Protein AF-A0A436WSE7-F1 (afdb_monomer_lite)

Secondary structure (DSSP, 8-state):
-HHHHHHHHHHHHHHHHHHHHHHHHHHHHHHHHHTT----PPPPPPPP-PPPP---HHHHTSPPPPPP-SPTTSTT--SSHHHHHHHHHHHHHHHHHHHHHHHTT--TT----HHHHHHHHHHHHHHHHHHHHHHHHHHHHHHHHHHHHHHHHHH--EEEEE--TT--B-TTEEEEETTEEEEESS-B-TT--TTT-TTTEEEEE---TT--PPP-

Radius of gyration: 42.86 Å; chains: 1; bounding box: 75×39×122 Å

Structure (mmCIF, N/CA/C/O backbone):
data_AF-A0A436WSE7-F1
#
_entry.id   AF-A0A436WSE7-F1
#
loop_
_atom_site.group_PDB
_atom_site.id
_atom_site.type_symbol
_atom_site.label_atom_id
_atom_site.label_alt_id
_atom_site.label_comp_id
_atom_site.label_asym_id
_atom_site.label_entity_id
_atom_site.label_seq_id
_atom_site.pdbx_PDB_ins_code
_atom_site.Cartn_x
_atom_site.Cartn_y
_atom_site.Cartn_z
_atom_site.occupancy
_atom_site.B_iso_or_equiv
_atom_site.auth_seq_id
_atom_site.auth_comp_id
_atom_site.auth_asym_id
_atom_site.auth_atom_id
_atom_site.pdbx_PDB_model_num
ATOM 1 N N . MET A 1 1 ? 8.802 7.396 71.653 1.00 57.25 1 MET A N 1
ATOM 2 C CA . MET A 1 1 ? 8.239 6.027 71.621 1.00 57.25 1 MET A CA 1
ATOM 3 C C . MET A 1 1 ? 6.891 5.956 72.345 1.00 57.25 1 MET A C 1
ATOM 5 O O . MET A 1 1 ? 5.967 5.440 71.743 1.00 57.25 1 MET A O 1
ATOM 9 N N . LEU A 1 2 ? 6.723 6.542 73.546 1.00 60.00 2 LEU A N 1
ATOM 10 C CA . LEU A 1 2 ? 5.425 6.558 74.258 1.00 60.00 2 LEU A CA 1
ATOM 11 C C . LEU A 1 2 ? 4.294 7.364 73.571 1.00 60.00 2 LEU A C 1
ATOM 13 O O . LEU A 1 2 ? 3.165 6.889 73.536 1.00 60.00 2 LEU A O 1
ATOM 17 N N . ASP A 1 3 ? 4.570 8.531 72.972 1.00 63.91 3 ASP A N 1
ATOM 18 C CA . ASP A 1 3 ? 3.525 9.340 72.295 1.00 63.91 3 ASP A CA 1
ATOM 19 C C . ASP A 1 3 ? 2.909 8.647 71.067 1.00 63.91 3 ASP A C 1
ATOM 21 O O . ASP A 1 3 ? 1.739 8.844 70.725 1.00 63.91 3 ASP A O 1
ATOM 25 N N . GLN A 1 4 ? 3.697 7.801 70.401 1.00 68.69 4 GLN A N 1
ATOM 26 C CA . GLN A 1 4 ? 3.265 7.048 69.225 1.00 68.69 4 GLN A CA 1
ATOM 27 C C . GLN A 1 4 ? 2.325 5.892 69.608 1.00 68.69 4 GLN A C 1
ATOM 29 O O . GLN A 1 4 ? 1.412 5.557 68.859 1.00 68.69 4 GLN A O 1
ATOM 34 N N . ASP A 1 5 ? 2.505 5.326 70.803 1.00 77.00 5 ASP A N 1
ATOM 35 C CA . ASP A 1 5 ? 1.633 4.288 71.362 1.00 77.00 5 ASP A CA 1
ATOM 36 C C . ASP A 1 5 ? 0.294 4.894 71.825 1.00 77.00 5 ASP A C 1
ATOM 38 O O . ASP A 1 5 ? -0.782 4.396 71.497 1.00 77.00 5 ASP A O 1
ATOM 42 N N . TRP A 1 6 ? 0.332 6.064 72.474 1.00 83.19 6 TRP A N 1
ATOM 43 C CA . TRP A 1 6 ? -0.881 6.770 72.906 1.00 83.19 6 TRP A CA 1
ATOM 44 C C . TRP A 1 6 ? -1.788 7.181 71.735 1.00 83.19 6 TRP A C 1
ATOM 46 O O . TRP A 1 6 ? -3.002 6.973 71.779 1.00 83.19 6 TRP A O 1
ATOM 56 N N . THR A 1 7 ? -1.209 7.718 70.658 1.00 86.50 7 THR A N 1
ATOM 57 C CA . THR A 1 7 ? -1.961 8.099 69.448 1.00 86.50 7 THR A CA 1
ATOM 58 C C . THR A 1 7 ? -2.576 6.889 68.741 1.00 86.50 7 THR A C 1
ATOM 60 O O . THR A 1 7 ? -3.737 6.945 68.326 1.00 86.50 7 THR A O 1
ATOM 63 N N . MET A 1 8 ? -1.851 5.769 68.668 1.00 88.06 8 MET A N 1
ATOM 64 C CA . MET A 1 8 ? -2.374 4.510 68.133 1.00 88.06 8 MET A CA 1
ATOM 65 C C . MET A 1 8 ? -3.551 3.984 68.967 1.00 88.06 8 MET A C 1
ATOM 67 O O . MET A 1 8 ? -4.580 3.603 68.409 1.00 88.06 8 MET A O 1
ATOM 71 N N . GLN A 1 9 ? -3.448 4.024 70.299 1.00 89.81 9 GLN A N 1
ATOM 72 C CA . GLN A 1 9 ? -4.526 3.585 71.188 1.00 89.81 9 GLN A CA 1
ATOM 73 C C . GLN A 1 9 ? -5.801 4.428 71.052 1.00 89.81 9 GLN A C 1
ATOM 75 O O . GLN A 1 9 ? -6.900 3.876 71.110 1.00 89.81 9 GLN A O 1
ATOM 80 N N . GLN A 1 10 ? -5.690 5.747 70.856 1.00 91.62 10 GLN A N 1
ATOM 81 C CA . GLN A 1 10 ? -6.862 6.606 70.633 1.00 91.62 10 GLN A CA 1
ATOM 82 C C . GLN A 1 10 ? -7.562 6.286 69.311 1.00 91.62 10 GLN A C 1
ATOM 84 O O . GLN A 1 10 ? -8.787 6.185 69.268 1.00 91.62 10 GLN A O 1
ATOM 89 N N . ARG A 1 11 ? -6.788 6.056 68.245 1.00 92.50 11 ARG A N 1
ATOM 90 C CA . ARG A 1 11 ? -7.335 5.665 66.943 1.00 92.50 11 ARG A CA 1
ATOM 91 C C . ARG A 1 11 ? -8.072 4.329 67.014 1.00 92.50 11 ARG A C 1
ATOM 93 O O . ARG A 1 11 ? -9.200 4.241 66.543 1.00 92.50 11 ARG A O 1
ATOM 100 N N . LEU A 1 12 ? -7.471 3.322 67.648 1.00 92.25 12 LEU A N 1
ATOM 101 C CA . LEU A 1 12 ? -8.092 2.005 67.817 1.00 92.25 12 LEU A CA 1
ATOM 102 C C . LEU A 1 12 ? -9.405 2.086 68.605 1.00 92.25 12 LEU A C 1
ATOM 104 O O . LEU A 1 12 ? -10.366 1.404 68.268 1.00 92.25 12 LEU A O 1
ATOM 108 N N . LYS A 1 13 ? -9.480 2.945 69.629 1.00 93.75 13 LYS A N 1
ATOM 109 C CA . LYS A 1 13 ? -10.737 3.192 70.354 1.00 93.75 13 LYS A CA 1
ATOM 110 C C . LYS A 1 13 ? -11.815 3.801 69.457 1.00 93.75 13 LYS A C 1
ATOM 112 O O . LYS A 1 13 ? -12.967 3.389 69.564 1.00 93.75 13 LYS A O 1
ATOM 117 N N . GLY A 1 14 ? -11.443 4.735 68.580 1.00 94.31 14 GLY A N 1
ATOM 118 C CA . GLY A 1 14 ? -12.346 5.295 67.571 1.00 94.31 14 GLY A CA 1
ATOM 119 C C . GLY A 1 14 ? -12.868 4.221 66.617 1.00 94.31 14 GLY A C 1
ATOM 120 O O . GLY A 1 14 ? -14.073 4.030 66.512 1.00 94.31 14 GLY A O 1
ATOM 121 N N . GLU A 1 15 ? -11.968 3.433 66.025 1.00 92.38 15 GLU A N 1
ATOM 122 C CA . GLU A 1 15 ? -12.334 2.354 65.097 1.00 92.38 15 GLU A CA 1
ATOM 123 C C . GLU A 1 15 ? -13.234 1.290 65.761 1.00 92.38 15 GLU A C 1
ATOM 125 O O . GLU A 1 15 ? -14.194 0.817 65.155 1.00 92.38 15 GLU A O 1
ATOM 130 N N . ILE A 1 16 ? -12.984 0.940 67.030 1.00 93.56 16 ILE A N 1
ATOM 131 C CA . ILE A 1 16 ? -13.850 0.024 67.793 1.00 93.56 16 ILE A CA 1
ATOM 132 C C . ILE A 1 16 ? -15.243 0.627 68.005 1.00 93.56 16 ILE A C 1
ATOM 134 O O . ILE A 1 16 ? -16.235 -0.092 67.876 1.00 93.56 16 ILE A O 1
ATOM 138 N N . SER A 1 17 ? -15.328 1.922 68.320 1.00 94.56 17 SER A N 1
ATOM 139 C CA . SER A 1 17 ? -16.606 2.625 68.477 1.00 94.56 17 SER A CA 1
ATOM 140 C C . SER A 1 17 ? -17.414 2.598 67.178 1.00 94.56 17 SER A C 1
ATOM 142 O O . SER A 1 17 ? -18.595 2.253 67.192 1.00 94.56 17 SER A O 1
ATOM 144 N N . ASP A 1 18 ? -16.765 2.872 66.047 1.00 93.38 18 ASP A N 1
ATOM 145 C CA . ASP A 1 18 ? -17.403 2.860 64.729 1.00 93.38 18 ASP A CA 1
ATOM 146 C C . ASP A 1 18 ? -17.918 1.458 64.368 1.00 93.38 18 ASP A C 1
ATOM 148 O O . ASP A 1 18 ? -19.048 1.289 63.902 1.00 93.38 18 ASP A O 1
ATOM 152 N N . ILE A 1 19 ? -17.119 0.420 64.642 1.00 94.44 19 ILE A N 1
ATOM 153 C CA . ILE A 1 19 ? -17.522 -0.978 64.433 1.00 94.44 19 ILE A CA 1
ATOM 154 C C . ILE A 1 19 ? -18.723 -1.337 65.313 1.00 94.44 19 ILE A C 1
ATOM 156 O O . ILE A 1 19 ? -19.643 -2.009 64.844 1.00 94.44 19 ILE A O 1
ATOM 160 N N . GLN A 1 20 ? -18.745 -0.902 66.575 1.00 95.06 20 GLN A N 1
ATOM 161 C CA . GLN A 1 20 ? -19.870 -1.148 67.479 1.00 95.06 20 GLN A CA 1
ATOM 162 C C . GLN A 1 20 ? -21.153 -0.476 66.984 1.00 95.06 20 GLN A C 1
ATOM 164 O O . GLN A 1 20 ? -22.217 -1.100 67.011 1.00 95.06 20 GLN A O 1
ATOM 169 N N . GLU A 1 21 ? -21.056 0.753 66.477 1.00 95.00 21 GLU A N 1
ATOM 170 C CA . GLU A 1 21 ? -22.189 1.468 65.891 1.00 95.00 21 GLU A CA 1
ATOM 171 C C . GLU A 1 21 ? -22.727 0.745 64.645 1.00 95.00 21 GLU A C 1
ATOM 173 O O . GLU A 1 21 ? -23.934 0.514 64.519 1.00 95.00 21 GLU A O 1
ATOM 178 N N . LEU A 1 22 ? -21.837 0.326 63.741 1.00 92.88 22 LEU A N 1
ATOM 179 C CA . LEU A 1 22 ? -22.206 -0.433 62.543 1.00 92.88 22 LEU A CA 1
ATOM 180 C C . LEU A 1 22 ? -22.837 -1.785 62.890 1.00 92.88 22 LEU A C 1
ATOM 182 O O . LEU A 1 22 ? -23.829 -2.181 62.274 1.00 92.88 22 LEU A O 1
ATOM 186 N N . LEU A 1 23 ? -22.303 -2.478 63.897 1.00 93.56 23 LEU A N 1
ATOM 187 C CA . LEU A 1 23 ? -22.850 -3.744 64.375 1.00 93.56 23 LEU A CA 1
ATOM 188 C C . LEU A 1 23 ? -24.248 -3.556 64.979 1.00 93.56 23 LEU A C 1
ATOM 190 O O . LEU A 1 23 ? -25.123 -4.390 64.749 1.00 93.56 23 LEU A O 1
ATOM 194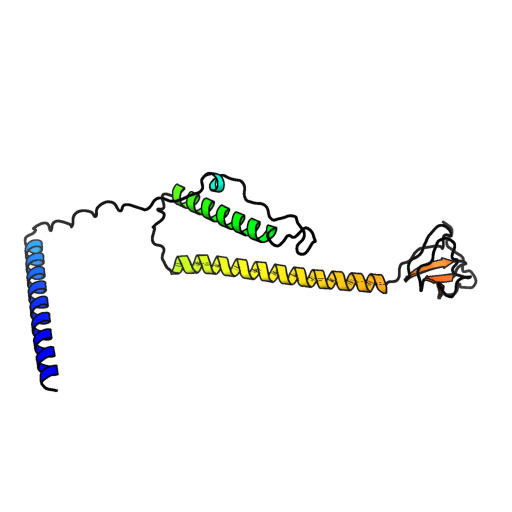 N N . GLY A 1 24 ? -24.475 -2.459 65.708 1.00 94.06 24 GLY A N 1
ATOM 195 C CA . GLY A 1 24 ? -25.795 -2.074 66.211 1.00 94.06 24 GLY A CA 1
ATOM 196 C C . GLY A 1 24 ? -26.798 -1.876 65.075 1.00 94.06 24 GLY A C 1
ATOM 197 O O . GLY A 1 24 ? -27.841 -2.526 65.052 1.00 94.06 24 GLY A O 1
ATOM 198 N N . LYS A 1 25 ? -26.432 -1.083 64.061 1.00 91.06 25 LYS A N 1
ATOM 199 C CA . LYS A 1 25 ? -27.263 -0.863 62.864 1.00 91.06 25 LYS A CA 1
ATOM 200 C C . LYS A 1 25 ? -27.588 -2.168 62.129 1.00 91.06 25 LYS A C 1
ATOM 202 O O . LYS A 1 25 ? -28.722 -2.365 61.703 1.00 91.06 25 LYS A O 1
ATOM 207 N N . GLN A 1 26 ? -26.615 -3.070 61.993 1.00 88.50 26 GLN A N 1
ATOM 208 C CA . GLN A 1 26 ? -26.813 -4.380 61.362 1.00 88.50 26 GLN A CA 1
ATOM 209 C C . GLN A 1 26 ? -27.745 -5.291 62.168 1.00 88.50 26 GLN A C 1
ATOM 211 O O . GLN A 1 26 ? -28.588 -5.972 61.586 1.00 88.50 26 GLN A O 1
ATOM 216 N N . ARG A 1 27 ? -27.629 -5.293 63.501 1.00 89.19 27 ARG A N 1
ATOM 217 C CA . ARG A 1 27 ? -28.537 -6.047 64.378 1.00 89.19 27 ARG A CA 1
ATOM 218 C C . ARG A 1 27 ? -29.970 -5.546 64.262 1.00 89.19 27 ARG A C 1
ATOM 220 O O . ARG A 1 27 ? -30.864 -6.368 64.097 1.00 89.19 27 ARG A O 1
ATOM 227 N N . ASP A 1 28 ? -30.171 -4.233 64.264 1.00 87.56 28 ASP A N 1
ATOM 228 C CA . ASP A 1 28 ? -31.497 -3.633 64.101 1.00 87.56 28 ASP A CA 1
ATOM 229 C C . ASP A 1 28 ? -32.102 -3.949 62.730 1.00 87.56 28 ASP A C 1
ATOM 231 O O . ASP A 1 28 ? -33.275 -4.304 62.637 1.00 87.56 28 ASP A O 1
ATOM 235 N N . LEU A 1 29 ? -31.307 -3.860 61.657 1.00 84.38 29 LEU A N 1
ATOM 236 C CA . LEU A 1 29 ? -31.744 -4.238 60.310 1.00 84.38 29 LEU A CA 1
ATOM 237 C C . LEU A 1 29 ? -32.175 -5.704 60.254 1.00 84.38 29 LEU A C 1
ATOM 239 O O . LEU A 1 29 ? -33.247 -6.013 59.739 1.00 84.38 29 LEU A O 1
ATOM 243 N N . ARG A 1 30 ? -31.362 -6.602 60.815 1.00 83.69 30 ARG A N 1
ATOM 244 C CA . ARG A 1 30 ? -31.669 -8.031 60.863 1.00 83.69 30 ARG A CA 1
ATOM 245 C C . ARG A 1 30 ? -32.924 -8.315 61.688 1.00 83.69 30 ARG A C 1
ATOM 247 O O . ARG A 1 30 ? -33.753 -9.108 61.261 1.00 83.69 30 ARG A O 1
ATOM 254 N N . PHE A 1 31 ? -33.081 -7.648 62.828 1.00 85.44 31 PHE A N 1
ATOM 255 C CA . PHE A 1 31 ? -34.249 -7.798 63.693 1.00 85.44 31 PHE A CA 1
ATOM 256 C C . PHE A 1 31 ? -35.545 -7.385 62.981 1.00 85.44 31 PHE A C 1
ATOM 258 O O . PHE A 1 31 ? -36.541 -8.099 63.046 1.00 85.44 31 PHE A O 1
ATOM 265 N N . LYS A 1 32 ? -35.516 -6.281 62.227 1.00 84.44 32 LYS A N 1
ATOM 266 C CA . LYS A 1 32 ? -36.653 -5.833 61.405 1.00 84.44 32 LYS A CA 1
ATOM 267 C C . LYS A 1 32 ? -37.016 -6.840 60.314 1.00 84.44 32 LYS A C 1
ATOM 269 O O . LYS A 1 32 ? -38.189 -7.144 60.131 1.00 84.44 32 LYS A O 1
ATOM 274 N N . VAL A 1 33 ? -36.011 -7.414 59.650 1.00 80.12 33 VAL A N 1
ATOM 275 C CA . VAL A 1 33 ? -36.216 -8.483 58.657 1.00 80.12 33 VAL A CA 1
ATOM 276 C C . VAL A 1 33 ? -36.837 -9.731 59.294 1.00 80.12 33 VAL A C 1
ATOM 278 O O . VAL A 1 33 ? -37.766 -10.299 58.729 1.00 80.12 33 VAL A O 1
ATOM 281 N N . GLU A 1 34 ? -36.363 -10.154 60.471 1.00 83.38 34 GLU A N 1
ATOM 282 C CA . GLU A 1 34 ? -36.899 -11.319 61.198 1.00 83.38 34 GLU A CA 1
ATOM 283 C C . GLU A 1 34 ? -38.346 -11.101 61.682 1.00 83.38 34 GLU A C 1
ATOM 285 O O . GLU A 1 34 ? -39.122 -12.054 61.741 1.00 83.38 34 GLU A O 1
ATOM 290 N N . LEU A 1 35 ? -38.737 -9.851 61.953 1.00 84.62 35 LEU A N 1
ATOM 291 C CA . LEU A 1 35 ? -40.120 -9.449 62.245 1.00 84.62 35 LEU A CA 1
ATOM 292 C C . LEU A 1 35 ? -41.016 -9.338 60.999 1.00 84.62 35 LEU A C 1
ATOM 294 O O . LEU A 1 35 ? -42.206 -9.049 61.128 1.00 84.62 35 LEU A O 1
ATOM 298 N N . GLY A 1 36 ? -40.472 -9.568 59.802 1.00 73.69 36 GLY A N 1
ATOM 299 C CA . GLY A 1 36 ? -41.207 -9.451 58.544 1.00 73.69 36 GLY A CA 1
ATOM 300 C C . GLY A 1 36 ? -41.481 -8.007 58.117 1.00 73.69 36 GLY A C 1
ATOM 301 O O . GLY A 1 36 ? -42.323 -7.790 57.246 1.00 73.69 36 GLY A O 1
ATOM 302 N N . GLU A 1 37 ? -40.793 -7.017 58.699 1.00 80.56 37 GLU A N 1
ATOM 303 C CA . GLU A 1 37 ? -40.839 -5.647 58.192 1.00 80.56 37 GLU A CA 1
ATOM 304 C C . GLU A 1 37 ? -40.110 -5.582 56.847 1.00 80.56 37 GLU A C 1
ATOM 306 O O . GLU A 1 37 ? -38.929 -5.922 56.727 1.00 80.56 37 GLU A O 1
ATOM 311 N N . GLU A 1 38 ? -40.815 -5.126 55.815 1.00 67.44 38 GLU A N 1
ATOM 312 C CA . GLU A 1 38 ? -40.241 -4.955 54.489 1.00 67.44 38 GLU A CA 1
ATOM 313 C C . GLU A 1 38 ? -39.213 -3.814 54.531 1.00 67.44 38 GLU A C 1
ATOM 315 O O . GLU A 1 38 ? -39.548 -2.639 54.723 1.00 67.44 38 GLU A O 1
ATOM 320 N N . LEU A 1 39 ? -37.928 -4.152 54.381 1.00 66.81 39 LEU A N 1
ATOM 321 C CA . LEU A 1 39 ? -36.887 -3.145 54.210 1.00 66.81 39 LEU A CA 1
ATOM 322 C C . LEU A 1 39 ? -37.232 -2.338 52.958 1.00 66.81 39 LEU A C 1
ATOM 324 O O . LEU A 1 39 ? -37.270 -2.894 51.860 1.00 66.81 39 LEU A O 1
ATOM 328 N N . LYS A 1 40 ? -37.459 -1.026 53.111 1.00 68.12 40 LYS A N 1
ATOM 329 C CA . LYS A 1 40 ? -37.574 -0.115 51.968 1.00 68.12 40 LYS A CA 1
ATOM 330 C C . LYS A 1 40 ? -36.363 -0.340 51.071 1.00 68.12 40 LYS A C 1
ATOM 332 O O . LYS A 1 40 ? -35.245 0.017 51.448 1.00 68.12 40 LYS A O 1
ATOM 337 N N . GLN A 1 41 ? -36.593 -0.930 49.900 1.00 62.75 41 GLN A N 1
ATOM 338 C CA . GLN A 1 41 ? -35.576 -0.974 48.863 1.00 62.75 41 GLN A CA 1
ATOM 339 C C . GLN A 1 41 ? -35.118 0.469 48.622 1.00 62.75 41 GLN A C 1
ATOM 341 O O . GLN A 1 41 ? -35.967 1.372 48.597 1.00 62.75 41 GLN A O 1
ATOM 346 N N . PRO A 1 42 ? -33.801 0.721 48.509 1.00 62.88 42 PRO A N 1
ATOM 347 C CA . PRO A 1 42 ? -33.332 2.038 48.118 1.00 62.88 42 PRO A CA 1
ATOM 348 C C . PRO A 1 42 ? -34.079 2.424 46.843 1.00 62.88 42 PRO A C 1
ATOM 350 O O . PRO A 1 42 ? -34.220 1.602 45.935 1.00 62.88 42 PRO A O 1
ATOM 353 N N . ALA A 1 43 ? -34.634 3.639 46.831 1.00 68.38 43 ALA A N 1
ATOM 354 C CA . ALA A 1 43 ? -35.394 4.127 45.691 1.00 68.38 43 ALA A CA 1
ATOM 355 C C . ALA A 1 43 ? -34.582 3.881 44.407 1.00 68.38 43 ALA A C 1
ATOM 357 O O . ALA A 1 43 ? -33.358 4.063 44.445 1.00 68.38 43 ALA A O 1
ATOM 358 N N . PRO A 1 44 ? -35.222 3.448 43.303 1.00 61.41 44 PRO A N 1
ATOM 359 C CA . PRO A 1 44 ? -34.515 3.233 42.050 1.00 61.41 44 PRO A CA 1
ATOM 360 C C . PRO A 1 44 ? -33.681 4.474 41.739 1.00 61.41 44 PRO A C 1
ATOM 362 O O . PRO A 1 44 ? -34.173 5.601 41.860 1.00 61.41 44 PRO A O 1
ATOM 365 N N . ALA A 1 45 ? -32.402 4.257 41.422 1.00 67.62 45 ALA A N 1
ATOM 366 C CA . ALA A 1 45 ? -31.494 5.342 41.089 1.00 67.62 45 ALA A CA 1
ATOM 367 C C . ALA A 1 45 ? -32.141 6.211 40.003 1.00 67.62 45 ALA A C 1
ATOM 369 O O . ALA A 1 45 ? -32.765 5.692 39.073 1.00 67.62 45 ALA A O 1
ATOM 370 N N . ALA A 1 46 ? -32.038 7.534 40.156 1.00 70.69 46 ALA A N 1
ATOM 371 C CA . ALA A 1 46 ? -32.545 8.458 39.153 1.00 70.69 46 ALA A CA 1
ATOM 372 C C . ALA A 1 46 ? -31.959 8.084 37.778 1.00 70.69 46 ALA A C 1
ATOM 374 O O . ALA A 1 46 ? -30.782 7.717 37.723 1.00 70.69 46 ALA A O 1
ATOM 375 N N . PRO A 1 47 ? -32.747 8.157 36.689 1.00 69.38 47 PRO A N 1
ATOM 376 C CA . PRO A 1 47 ? -32.256 7.817 35.361 1.00 69.38 47 PRO A CA 1
ATOM 377 C C . PRO A 1 47 ? -30.976 8.602 35.065 1.00 69.38 47 PRO A C 1
ATOM 379 O O . PRO A 1 47 ? -30.952 9.829 35.200 1.00 69.38 47 PRO A O 1
ATOM 382 N N . GLU A 1 48 ? -29.909 7.884 34.713 1.00 71.44 48 GLU A N 1
ATOM 383 C CA . GLU A 1 48 ? -28.614 8.490 34.416 1.00 71.44 48 GLU A CA 1
ATOM 384 C C . GLU A 1 48 ? -28.764 9.456 33.230 1.00 71.44 48 GLU A C 1
ATOM 386 O O . GLU A 1 48 ? -29.267 9.103 32.161 1.00 71.44 48 GLU A O 1
ATOM 391 N N . GLN A 1 49 ? -28.361 10.715 33.422 1.00 81.81 49 GLN A N 1
ATOM 392 C CA . GLN A 1 49 ? -28.313 11.691 32.336 1.00 81.81 49 GLN A CA 1
ATOM 393 C C . GLN A 1 49 ? -27.054 11.444 31.507 1.00 81.81 49 GLN A C 1
ATOM 395 O O . GLN A 1 49 ? -25.955 11.815 31.913 1.00 81.81 49 GLN A O 1
ATOM 400 N N . HIS A 1 50 ? -27.226 10.831 30.340 1.00 87.06 50 HIS A N 1
ATOM 401 C CA . HIS A 1 50 ? -26.127 10.543 29.426 1.00 87.06 50 HIS A CA 1
ATOM 402 C C . HIS A 1 50 ? -25.731 11.748 28.572 1.00 87.06 50 HIS A C 1
ATOM 404 O O . HIS A 1 50 ? -26.575 12.486 28.050 1.00 87.06 50 HIS A O 1
ATOM 410 N N . ARG A 1 51 ? -24.425 11.911 28.351 1.00 90.19 51 ARG A N 1
ATOM 411 C CA . ARG A 1 51 ? -23.886 12.913 27.427 1.00 90.19 51 ARG A CA 1
ATOM 412 C C . ARG A 1 51 ? -24.281 12.586 25.976 1.00 90.19 51 ARG A C 1
ATOM 414 O O . ARG A 1 51 ? -24.001 11.480 25.502 1.00 90.19 51 ARG A O 1
ATOM 421 N N . PRO A 1 52 ? -24.828 13.552 25.212 1.00 87.88 52 PRO A N 1
ATOM 422 C CA . PRO A 1 52 ? -25.130 13.341 23.802 1.00 87.88 52 PRO A CA 1
ATOM 423 C C . PRO A 1 52 ? -23.855 13.276 22.951 1.00 87.88 52 PRO A C 1
ATOM 425 O O . PRO A 1 52 ? -22.832 13.894 23.265 1.00 87.88 52 PRO A O 1
ATOM 428 N N . TRP A 1 53 ? -23.932 12.566 21.825 1.00 93.25 53 TRP A N 1
ATOM 429 C CA . TRP A 1 53 ? -22.875 12.567 20.816 1.00 93.25 53 TRP A CA 1
ATOM 430 C C . TRP A 1 53 ? -22.726 13.947 20.161 1.00 93.25 53 TRP A C 1
ATOM 432 O O . TRP A 1 53 ? -23.714 14.605 19.839 1.00 93.25 53 TRP A O 1
ATOM 442 N N . LYS A 1 54 ? -21.482 14.365 19.908 1.00 93.12 54 LYS A N 1
ATOM 443 C CA . LYS A 1 54 ? -21.158 15.531 19.072 1.00 93.12 54 LYS A CA 1
ATOM 444 C C . LYS A 1 54 ? -20.652 15.021 17.725 1.00 93.12 54 LYS A C 1
ATOM 446 O O . LYS A 1 54 ? -19.501 14.607 17.630 1.00 93.12 54 LYS A O 1
ATOM 451 N N . ILE A 1 55 ? -21.524 15.002 16.721 1.00 93.62 55 ILE A N 1
ATOM 452 C CA . ILE A 1 55 ? -21.250 14.416 15.402 1.00 93.62 55 ILE A CA 1
ATOM 453 C C . ILE A 1 55 ? -21.361 15.510 14.346 1.00 93.62 55 ILE A C 1
ATOM 455 O O . ILE A 1 55 ? -22.324 16.275 14.350 1.00 93.62 55 ILE A O 1
ATOM 459 N N . ASP A 1 56 ? -20.401 15.561 13.426 1.00 93.69 56 ASP A N 1
ATOM 460 C CA . ASP A 1 56 ? -20.589 16.284 12.171 1.00 93.69 56 ASP A CA 1
ATOM 461 C C . ASP A 1 56 ? -21.500 15.450 11.255 1.00 93.69 56 ASP A C 1
ATOM 463 O O . ASP A 1 56 ? -21.063 14.482 10.632 1.00 93.69 56 ASP A O 1
ATOM 467 N N . GLU A 1 57 ? -22.786 15.806 11.216 1.00 92.88 57 GLU A N 1
ATOM 468 C CA . GLU A 1 57 ? -23.810 15.093 10.440 1.00 92.88 57 GLU A CA 1
ATOM 469 C C . GLU A 1 57 ? -23.555 15.144 8.928 1.00 92.88 57 GLU A C 1
ATOM 471 O O . GLU A 1 57 ? -23.910 14.211 8.211 1.00 92.88 57 GLU A O 1
ATOM 476 N N . LYS A 1 58 ? -22.912 16.204 8.418 1.00 93.69 58 LYS A N 1
ATOM 477 C CA . LYS A 1 58 ? -22.570 16.262 6.989 1.00 93.69 58 LYS A CA 1
ATOM 478 C C . LYS A 1 58 ? -21.518 15.214 6.660 1.00 93.69 58 LYS A C 1
ATOM 480 O O . LYS A 1 58 ? -21.594 14.578 5.614 1.00 93.69 58 LYS A O 1
ATOM 485 N N . LEU A 1 59 ? -20.555 15.038 7.560 1.00 92.25 59 LEU A N 1
ATOM 486 C CA . LEU A 1 59 ? -19.454 14.104 7.386 1.00 92.25 59 LEU A CA 1
ATOM 487 C C . LEU A 1 59 ? -19.870 12.647 7.639 1.00 92.25 59 LEU A C 1
ATOM 489 O O . LEU A 1 59 ? -19.435 11.757 6.915 1.00 92.25 59 LEU A O 1
ATOM 493 N N . SER A 1 60 ? -20.743 12.382 8.618 1.00 92.56 60 SER A N 1
ATOM 494 C CA . SER A 1 60 ? -21.256 11.023 8.871 1.00 92.56 60 SER A CA 1
ATOM 495 C C . SER A 1 60 ? -22.104 10.487 7.707 1.00 92.56 60 SER A C 1
ATOM 497 O O . SER A 1 60 ? -22.146 9.276 7.480 1.00 92.56 60 SER A O 1
ATOM 499 N N . GLN A 1 61 ? -22.750 11.385 6.955 1.00 92.44 61 GLN A N 1
ATOM 500 C CA . GLN A 1 61 ? -23.624 11.071 5.822 1.00 92.44 61 GLN A CA 1
ATOM 501 C C . GLN A 1 61 ? -22.922 11.197 4.457 1.00 92.44 61 GLN A C 1
ATOM 503 O O . GLN A 1 61 ? -23.528 10.888 3.430 1.00 92.44 61 GLN A O 1
ATOM 508 N N . SER A 1 62 ? -21.659 11.637 4.415 1.00 93.31 62 SER A N 1
ATOM 509 C CA . SER A 1 62 ? -20.921 11.801 3.162 1.00 93.31 62 SER A CA 1
ATOM 510 C C . SER A 1 62 ? -20.394 10.474 2.604 1.00 93.31 62 SER A C 1
ATOM 512 O O . SER A 1 62 ? -20.304 9.446 3.285 1.00 93.31 62 SER A O 1
ATOM 514 N N . ALA A 1 63 ? -19.960 10.513 1.342 1.00 93.62 63 ALA A N 1
ATOM 515 C CA . ALA A 1 63 ? -19.094 9.474 0.797 1.00 93.62 63 ALA A CA 1
ATOM 516 C C . ALA A 1 63 ? -17.745 9.449 1.540 1.00 93.62 63 ALA A C 1
ATOM 518 O O . ALA A 1 63 ? -17.314 10.463 2.099 1.00 93.62 63 ALA A O 1
ATOM 519 N N . ALA A 1 64 ? -17.086 8.288 1.537 1.00 91.44 64 ALA A N 1
ATOM 520 C CA . ALA A 1 64 ? -15.749 8.157 2.100 1.00 91.44 64 ALA A CA 1
ATOM 521 C C . ALA A 1 64 ? -14.744 9.007 1.300 1.00 91.44 64 ALA A C 1
ATOM 523 O O . ALA A 1 64 ? -14.840 9.055 0.070 1.00 91.44 64 ALA A O 1
ATOM 524 N N . PRO A 1 65 ? -13.782 9.669 1.966 1.00 93.19 65 PRO A N 1
ATOM 525 C CA . PRO A 1 65 ? -12.749 10.426 1.276 1.00 93.19 65 PRO A CA 1
ATOM 526 C C . PRO A 1 65 ? -11.851 9.497 0.452 1.00 93.19 65 PRO A C 1
ATOM 528 O O . PRO A 1 65 ? -11.533 8.380 0.868 1.00 93.19 65 PRO A O 1
ATOM 531 N N . ASN A 1 66 ? -11.435 9.977 -0.719 1.00 90.69 66 ASN A N 1
ATOM 532 C CA . ASN A 1 66 ? -10.538 9.246 -1.607 1.00 90.69 66 ASN A CA 1
ATOM 533 C C . ASN A 1 66 ? -9.084 9.383 -1.155 1.00 90.69 66 ASN A C 1
ATOM 535 O O . ASN A 1 66 ? -8.673 10.420 -0.631 1.00 90.69 66 ASN A O 1
ATOM 539 N N . TYR A 1 67 ? -8.291 8.349 -1.426 1.00 89.19 67 TYR A N 1
ATOM 540 C CA . TYR A 1 67 ? -6.841 8.453 -1.329 1.00 89.19 67 TYR A CA 1
ATOM 541 C C . TYR A 1 67 ? -6.310 9.396 -2.430 1.00 89.19 67 TYR A C 1
ATOM 543 O O . TYR A 1 67 ? -6.802 9.313 -3.561 1.00 89.19 67 TYR A O 1
ATOM 551 N N . PRO A 1 68 ? -5.338 10.285 -2.142 1.00 90.88 68 PRO A N 1
ATOM 552 C CA . PRO A 1 68 ? -4.780 11.189 -3.146 1.00 90.88 68 PRO A CA 1
ATOM 553 C C . PRO A 1 68 ? -4.207 10.449 -4.359 1.00 90.88 68 PRO A C 1
ATOM 555 O O . PRO A 1 68 ? -3.534 9.433 -4.217 1.00 90.88 68 PRO A O 1
ATOM 558 N N . THR A 1 69 ? -4.438 10.982 -5.559 1.00 89.25 69 THR A N 1
ATOM 559 C CA . THR A 1 69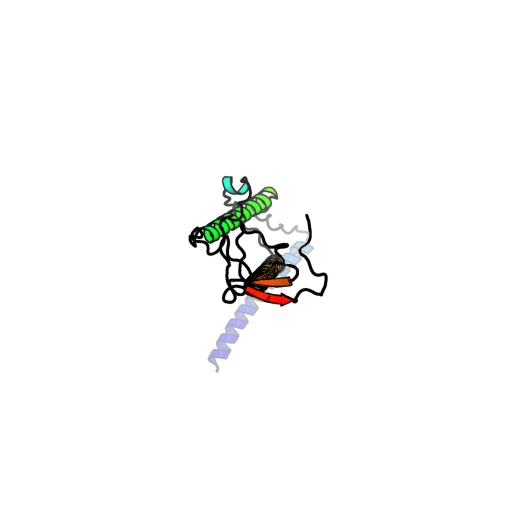 ? -3.893 10.434 -6.817 1.00 89.25 69 THR A CA 1
ATOM 560 C C . THR A 1 69 ? -2.540 11.034 -7.202 1.00 89.25 69 THR A C 1
ATOM 562 O O . THR A 1 69 ? -1.929 10.599 -8.174 1.00 89.25 69 THR A O 1
ATOM 565 N N . VAL A 1 70 ? -2.084 12.062 -6.481 1.00 87.25 70 VAL A N 1
ATOM 566 C CA . VAL A 1 70 ? -0.783 12.712 -6.691 1.00 87.25 70 VAL A CA 1
ATOM 567 C C . VAL A 1 70 ? 0.325 11.715 -6.378 1.00 87.25 70 VAL A C 1
ATOM 569 O O . VAL A 1 70 ? 0.266 11.064 -5.347 1.00 87.25 70 VAL A O 1
ATOM 572 N N . SER A 1 71 ? 1.357 11.590 -7.212 1.00 82.00 71 SER A N 1
ATOM 573 C CA . SER A 1 71 ? 2.489 10.715 -6.878 1.00 82.00 71 SER A CA 1
ATOM 574 C C . SER A 1 71 ? 3.280 11.281 -5.697 1.00 82.00 71 SER A C 1
ATOM 576 O O . SER A 1 71 ? 3.642 12.460 -5.711 1.00 82.00 71 SER A O 1
ATOM 578 N N . ARG A 1 72 ? 3.596 10.441 -4.703 1.00 76.94 72 ARG A N 1
ATOM 579 C CA . ARG A 1 72 ? 4.460 10.829 -3.576 1.00 76.94 72 ARG A CA 1
ATOM 580 C C . ARG A 1 72 ? 5.815 11.326 -4.074 1.00 76.94 72 ARG A C 1
ATOM 582 O O . ARG A 1 72 ? 6.360 10.754 -5.018 1.00 76.94 72 ARG A O 1
ATOM 589 N N . LYS A 1 73 ? 6.359 12.355 -3.420 1.00 74.62 73 LYS A N 1
ATOM 590 C CA . LYS A 1 73 ? 7.645 13.007 -3.732 1.00 74.62 73 LYS A CA 1
ATOM 591 C C . LYS A 1 73 ? 7.731 13.622 -5.138 1.00 74.62 73 LYS A C 1
ATOM 593 O O . LYS A 1 73 ? 8.824 13.945 -5.600 1.00 74.62 73 LYS A O 1
ATOM 598 N N . SER A 1 74 ? 6.610 13.759 -5.845 1.00 78.88 74 SER A N 1
ATOM 599 C CA . SER A 1 74 ? 6.575 14.482 -7.120 1.00 78.88 74 SER A CA 1
ATOM 600 C C . SER A 1 74 ? 6.583 15.995 -6.888 1.00 78.88 74 SER A C 1
ATOM 602 O O . SER A 1 74 ? 6.289 16.452 -5.792 1.00 78.88 74 SER A O 1
ATOM 604 N N . LEU A 1 75 ? 6.841 16.798 -7.928 1.00 76.25 75 LEU A N 1
ATOM 605 C CA . LEU A 1 75 ? 6.698 18.263 -7.832 1.00 76.25 75 LEU A CA 1
ATOM 606 C C . LEU A 1 75 ? 5.277 18.720 -7.457 1.00 76.25 75 LEU A C 1
ATOM 608 O O . LEU A 1 75 ? 5.102 19.854 -7.024 1.00 76.25 75 LEU A O 1
ATOM 612 N N . ALA A 1 76 ? 4.273 17.867 -7.668 1.00 77.81 76 ALA A N 1
ATOM 613 C CA . ALA A 1 76 ? 2.890 18.134 -7.291 1.00 77.81 76 ALA A CA 1
ATOM 614 C C . ALA A 1 76 ? 2.576 17.714 -5.841 1.00 77.81 76 ALA A C 1
ATOM 616 O O . ALA A 1 76 ? 1.466 17.965 -5.378 1.00 77.81 76 ALA A O 1
ATOM 617 N N . ASP A 1 77 ? 3.513 17.059 -5.145 1.00 81.56 77 ASP A N 1
ATOM 618 C CA . ASP A 1 77 ? 3.393 16.689 -3.734 1.00 81.56 77 ASP A CA 1
ATOM 619 C C . ASP A 1 77 ? 3.833 17.874 -2.865 1.00 81.56 77 ASP A C 1
ATOM 621 O O . ASP A 1 77 ? 5.021 18.126 -2.685 1.00 81.56 77 ASP A O 1
ATOM 625 N N . ASP A 1 78 ? 2.865 18.645 -2.376 1.00 80.56 78 ASP A N 1
ATOM 626 C CA . ASP A 1 78 ? 3.086 19.886 -1.623 1.00 80.56 78 ASP A CA 1
ATOM 627 C C . ASP A 1 78 ? 3.251 19.676 -0.104 1.00 80.56 78 ASP A C 1
ATOM 629 O O . ASP A 1 78 ? 2.948 20.574 0.683 1.00 80.56 78 ASP A O 1
ATOM 633 N N . ASP A 1 79 ? 3.682 18.477 0.312 1.00 75.75 79 ASP A N 1
ATOM 634 C CA . ASP A 1 79 ? 3.806 17.966 1.694 1.00 75.75 79 ASP A CA 1
ATOM 635 C C . ASP A 1 79 ? 2.507 17.982 2.536 1.00 75.75 79 ASP A C 1
ATOM 637 O O . ASP A 1 79 ? 2.404 17.295 3.560 1.00 75.75 79 ASP A O 1
ATOM 641 N N . SER A 1 80 ? 1.481 18.724 2.115 1.00 86.31 80 SER A N 1
ATOM 642 C CA . SER A 1 80 ? 0.225 18.926 2.839 1.00 86.31 80 SER A CA 1
ATOM 643 C C . SER A 1 80 ? -0.886 17.994 2.361 1.00 86.31 80 SER A C 1
ATOM 645 O O . SER A 1 80 ? -1.659 17.489 3.179 1.00 86.31 80 SER A O 1
ATOM 647 N N . THR A 1 81 ? -0.911 17.675 1.063 1.00 88.50 81 THR A N 1
ATOM 648 C CA . THR A 1 81 ? -1.951 16.871 0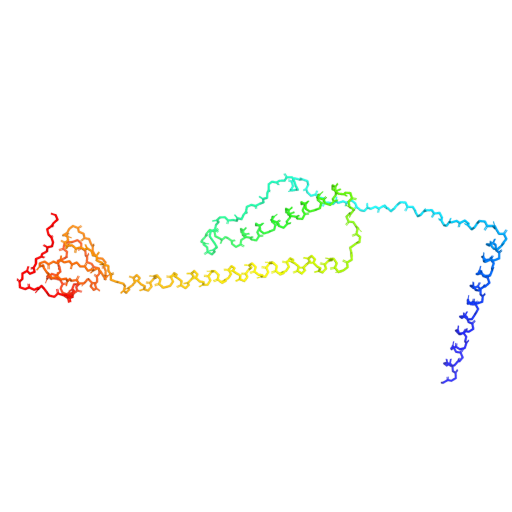.403 1.00 88.50 81 THR A CA 1
ATOM 649 C C . THR A 1 81 ? -2.246 15.565 1.148 1.00 88.50 81 THR A C 1
ATOM 651 O O . THR A 1 81 ? -3.398 15.240 1.451 1.00 88.50 81 THR A O 1
ATOM 654 N N . TYR A 1 82 ? -1.204 14.810 1.494 1.00 87.06 82 TYR A N 1
ATOM 655 C CA . TYR A 1 82 ? -1.343 13.527 2.184 1.00 87.06 82 TYR A CA 1
ATOM 656 C C . TYR A 1 82 ? -1.747 13.669 3.648 1.00 87.06 82 TYR A C 1
ATOM 658 O O . TYR A 1 82 ? -2.546 12.874 4.153 1.00 87.06 82 TYR A O 1
ATOM 666 N N . LEU A 1 83 ? -1.209 14.679 4.330 1.00 88.50 83 LEU A N 1
ATOM 667 C CA . LEU A 1 83 ? -1.537 14.955 5.720 1.00 88.50 83 LEU A CA 1
ATOM 668 C C . LEU A 1 83 ? -3.009 15.358 5.858 1.00 88.50 83 LEU A C 1
ATOM 670 O O . LEU A 1 83 ? -3.707 14.874 6.751 1.00 88.50 83 LEU A O 1
ATOM 674 N N . ASP A 1 84 ? -3.493 16.211 4.963 1.00 91.06 84 ASP A N 1
ATOM 675 C CA . ASP A 1 84 ? -4.868 16.693 4.983 1.00 91.06 84 ASP A CA 1
ATOM 676 C C . ASP A 1 84 ? -5.856 15.609 4.554 1.00 91.06 84 ASP A C 1
ATOM 678 O O . ASP A 1 84 ? -6.889 15.438 5.207 1.00 91.06 84 ASP A O 1
ATOM 682 N N . ALA A 1 85 ? -5.501 14.779 3.567 1.00 91.81 85 ALA A N 1
ATOM 683 C CA . ALA A 1 85 ? -6.275 13.586 3.238 1.00 91.81 85 ALA A CA 1
ATOM 684 C C . ALA A 1 85 ? -6.382 12.625 4.435 1.00 91.81 85 ALA A C 1
ATOM 686 O O . ALA A 1 85 ? -7.468 12.129 4.739 1.00 91.81 85 ALA A O 1
ATOM 687 N N . HIS A 1 86 ? -5.287 12.408 5.172 1.00 91.25 86 HIS A N 1
ATOM 688 C CA . HIS A 1 86 ? -5.299 11.578 6.376 1.00 91.25 86 HIS A CA 1
ATOM 689 C C . HIS A 1 86 ? -6.183 12.171 7.487 1.00 91.25 86 HIS A C 1
ATOM 691 O O . HIS A 1 86 ? -6.977 11.451 8.098 1.00 91.25 86 HIS A O 1
ATOM 697 N N . LYS A 1 87 ? -6.109 13.489 7.732 1.00 93.44 87 LYS A N 1
ATOM 698 C CA . LYS A 1 87 ? -6.997 14.177 8.689 1.00 93.44 87 LYS A CA 1
ATOM 699 C C . LYS A 1 87 ? -8.467 14.024 8.298 1.00 93.44 87 LYS A C 1
ATOM 701 O O . LYS A 1 87 ? -9.287 13.705 9.159 1.00 93.44 87 LYS A O 1
ATOM 706 N N . ALA A 1 88 ? -8.792 14.212 7.018 1.00 94.00 88 ALA A N 1
ATOM 707 C CA . ALA A 1 88 ? -10.148 14.046 6.502 1.00 94.00 88 ALA A CA 1
ATOM 708 C C . ALA A 1 88 ? -10.645 12.604 6.678 1.00 94.00 88 ALA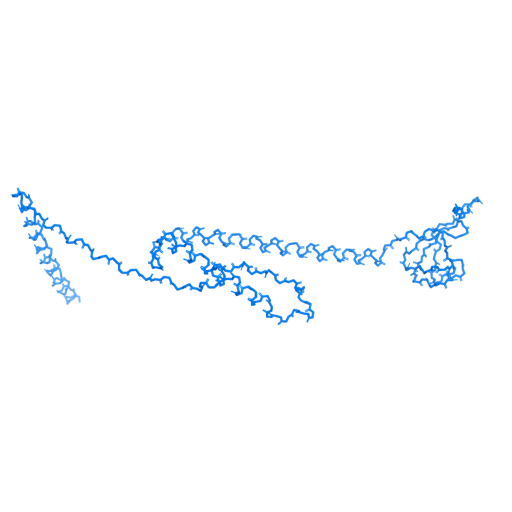 A C 1
ATOM 710 O O . ALA A 1 88 ? -11.764 12.390 7.142 1.00 94.00 88 ALA A O 1
ATOM 711 N N . PHE A 1 89 ? -9.795 11.613 6.391 1.00 94.88 89 PHE A N 1
ATOM 712 C CA . PHE A 1 89 ? -10.103 10.196 6.583 1.00 94.88 89 PHE A CA 1
ATOM 713 C C . PHE A 1 89 ? -10.394 9.870 8.052 1.00 94.88 89 PHE A C 1
ATOM 715 O O . PHE A 1 89 ? -11.406 9.237 8.358 1.00 94.88 89 PHE A O 1
ATOM 722 N N . LYS A 1 90 ? -9.561 10.362 8.978 1.00 94.12 90 LYS A N 1
ATOM 723 C CA . LYS A 1 90 ? -9.780 10.197 10.420 1.00 94.12 90 LYS A CA 1
ATOM 724 C C . LYS A 1 90 ? -11.102 10.824 10.861 1.00 94.12 90 LYS A C 1
ATOM 726 O O . LYS A 1 90 ? -11.907 10.147 11.497 1.00 94.12 90 LYS A O 1
ATOM 731 N N . ALA A 1 91 ? -11.341 12.086 10.503 1.00 95.50 91 ALA A N 1
ATOM 732 C CA . ALA A 1 91 ? -12.570 12.791 10.860 1.00 95.50 91 ALA A CA 1
ATOM 733 C C . ALA A 1 91 ? -13.814 12.051 10.341 1.00 95.50 91 ALA A C 1
ATOM 735 O O . ALA A 1 91 ? -14.777 11.868 11.088 1.00 95.50 91 ALA A O 1
ATOM 736 N N . TYR A 1 92 ? -13.758 11.564 9.096 1.00 96.50 92 TYR A N 1
ATOM 737 C CA . TYR A 1 92 ? -14.830 10.793 8.474 1.00 96.50 92 TYR A CA 1
ATOM 738 C C . TYR A 1 92 ? -15.184 9.535 9.269 1.00 96.50 92 TYR A C 1
ATOM 740 O O . TYR A 1 92 ? -16.338 9.349 9.661 1.00 96.50 92 TYR A O 1
ATOM 748 N N . TRP A 1 93 ? -14.196 8.687 9.569 1.00 94.88 93 TRP A N 1
ATOM 749 C CA . TRP A 1 93 ? -14.455 7.450 10.306 1.00 94.88 93 TRP A CA 1
ATOM 750 C C . TRP A 1 93 ? -14.883 7.698 11.748 1.00 94.88 93 TRP A C 1
ATOM 752 O O . TRP A 1 93 ? -15.761 6.989 12.235 1.00 94.88 93 TRP A O 1
ATOM 762 N N . THR A 1 94 ? -14.342 8.722 12.414 1.00 95.75 94 THR A N 1
ATOM 763 C CA . THR A 1 94 ? -14.808 9.117 13.749 1.00 95.75 94 THR A CA 1
ATOM 764 C C . THR A 1 94 ? -16.286 9.515 13.730 1.00 95.75 94 THR A C 1
ATOM 766 O O . THR A 1 94 ? -17.055 9.011 14.548 1.00 95.75 94 THR A O 1
ATOM 769 N N . ALA A 1 95 ? -16.712 10.358 12.782 1.00 96.69 95 ALA A N 1
ATOM 770 C CA . ALA A 1 95 ? -18.114 10.765 12.660 1.00 96.69 95 ALA A CA 1
ATOM 771 C C . ALA A 1 95 ? -19.036 9.575 12.344 1.00 96.69 95 ALA A C 1
ATOM 773 O O . ALA A 1 95 ? -20.119 9.456 12.918 1.00 96.69 95 ALA A O 1
ATOM 774 N N . ARG A 1 96 ? -18.590 8.659 11.476 1.00 96.81 96 ARG A N 1
ATOM 775 C CA . ARG A 1 96 ? -19.359 7.473 11.079 1.00 96.81 96 ARG A CA 1
ATOM 776 C C . ARG A 1 96 ? -19.553 6.478 12.224 1.00 96.81 96 ARG A C 1
ATOM 778 O O . ARG A 1 96 ? -20.660 5.983 12.413 1.00 96.81 96 ARG A O 1
ATOM 785 N N . TRP A 1 97 ? -18.503 6.199 12.997 1.00 95.44 97 TRP A N 1
ATOM 786 C CA . TRP A 1 97 ? -18.599 5.325 14.172 1.00 95.44 97 TRP A CA 1
ATOM 787 C C . TRP A 1 97 ? -19.454 5.946 15.277 1.00 95.44 97 TRP A C 1
ATOM 789 O O . TRP A 1 97 ? -20.302 5.261 15.843 1.00 95.44 97 TRP A O 1
ATOM 799 N N . ALA A 1 98 ? -19.298 7.248 15.534 1.00 96.00 98 ALA A N 1
ATOM 800 C CA . ALA A 1 98 ? -20.150 7.964 16.480 1.00 96.00 98 ALA A CA 1
ATOM 801 C C . ALA A 1 98 ? -21.636 7.872 16.092 1.00 96.00 98 ALA A C 1
ATOM 803 O O . ALA A 1 98 ? -22.487 7.602 16.938 1.00 96.00 98 ALA A O 1
ATOM 804 N N . ASP A 1 99 ? -21.953 8.039 14.804 1.00 96.62 99 ASP A N 1
ATOM 805 C CA . ASP A 1 99 ? -23.323 7.916 14.303 1.00 96.62 99 ASP A CA 1
ATOM 806 C C . ASP A 1 99 ? -23.857 6.482 14.403 1.00 96.62 99 ASP A C 1
ATOM 808 O O . ASP A 1 99 ? -25.004 6.270 14.799 1.00 96.62 99 ASP A O 1
ATOM 812 N N . HIS A 1 100 ? -23.013 5.491 14.108 1.00 95.56 100 HIS A N 1
ATOM 813 C CA . HIS A 1 100 ? -23.352 4.080 14.261 1.00 95.56 100 HIS A CA 1
ATOM 814 C C . HIS A 1 100 ? -23.747 3.743 15.706 1.00 95.56 100 HIS A C 1
ATOM 816 O O . HIS A 1 100 ? -24.827 3.196 15.935 1.00 95.56 100 HIS A O 1
ATOM 822 N N . PHE A 1 101 ? -22.930 4.129 16.689 1.00 95.12 101 PHE A N 1
ATOM 823 C CA . PHE A 1 101 ? -23.230 3.887 18.102 1.00 95.12 101 PHE A CA 1
ATOM 824 C C . PHE A 1 101 ? -24.459 4.660 18.582 1.00 95.12 101 PHE A C 1
ATOM 826 O O . PHE A 1 101 ? -25.308 4.090 19.269 1.00 95.12 101 PHE A O 1
ATOM 833 N N . ARG A 1 102 ? -24.611 5.922 18.155 1.00 94.38 102 ARG A N 1
ATOM 834 C CA . ARG A 1 102 ? -25.808 6.727 18.429 1.00 94.38 102 ARG A CA 1
ATOM 835 C C . ARG A 1 102 ? -27.081 6.024 17.954 1.00 94.38 102 ARG A C 1
ATOM 837 O O . ARG A 1 102 ? -28.044 5.942 18.709 1.00 94.38 102 ARG A O 1
ATOM 844 N N . LYS A 1 103 ? -27.092 5.511 16.719 1.00 94.56 103 LYS A N 1
ATOM 845 C CA . LYS A 1 103 ? -28.234 4.774 16.146 1.00 94.56 103 LYS A CA 1
ATOM 846 C C . LYS A 1 103 ? -28.505 3.455 16.870 1.00 94.56 103 LYS A C 1
ATOM 848 O O . LYS A 1 103 ? -29.655 3.036 16.938 1.00 94.56 103 LYS A O 1
ATOM 853 N N . GLY A 1 104 ? -27.471 2.842 17.443 1.00 94.75 104 GLY A N 1
ATOM 854 C CA . GLY A 1 104 ? -27.588 1.691 18.340 1.00 94.75 104 GLY A CA 1
ATOM 855 C C . GLY A 1 104 ? -28.098 2.026 19.748 1.00 94.75 104 GLY A C 1
ATOM 856 O O . GLY A 1 104 ? -28.201 1.123 20.571 1.00 94.75 104 GLY A O 1
ATOM 857 N N . GLY A 1 105 ? -28.396 3.295 20.050 1.00 92.50 105 GLY A N 1
ATOM 858 C CA . GLY A 1 105 ? -28.854 3.730 21.372 1.00 92.50 105 GLY A CA 1
ATOM 859 C C . GLY A 1 105 ? -27.752 3.771 22.435 1.00 92.50 105 GLY A C 1
ATOM 860 O O . GLY A 1 105 ? -28.057 3.906 23.616 1.00 92.50 105 GLY A O 1
ATOM 861 N N . LEU A 1 106 ? -26.479 3.660 22.039 1.00 91.94 106 LEU A N 1
ATOM 862 C CA . LEU A 1 106 ? -25.354 3.696 22.970 1.00 91.94 106 LEU A CA 1
ATOM 863 C C . LEU A 1 106 ? -24.960 5.153 23.270 1.00 91.94 106 LEU A C 1
ATOM 865 O O . LEU A 1 106 ? -24.750 5.934 22.331 1.00 91.94 106 LEU A O 1
ATOM 869 N N . PRO A 1 107 ? -24.843 5.546 24.550 1.00 92.88 107 PRO A N 1
ATOM 870 C CA . PRO A 1 107 ? -24.498 6.912 24.919 1.00 92.88 107 PRO A CA 1
ATOM 871 C C . PRO A 1 107 ? -23.001 7.204 24.736 1.00 92.88 107 PRO A C 1
ATOM 873 O O . PRO A 1 107 ? -22.161 6.307 24.770 1.00 92.88 107 PRO A O 1
ATOM 876 N N . ALA A 1 108 ? -22.644 8.481 24.562 1.00 93.19 108 ALA A N 1
ATOM 877 C CA . ALA A 1 108 ? -21.263 8.891 24.281 1.00 93.19 108 ALA A CA 1
ATOM 878 C C . ALA A 1 108 ? -20.323 8.797 25.497 1.00 93.19 108 ALA A C 1
ATOM 880 O O . ALA A 1 108 ? -19.120 9.026 25.366 1.00 93.19 108 ALA A O 1
ATOM 881 N N . ASP A 1 109 ? -20.867 8.581 26.690 1.00 93.06 109 ASP A N 1
ATOM 882 C CA . ASP A 1 109 ? -20.161 8.428 27.964 1.00 93.06 109 ASP A CA 1
ATOM 883 C C . ASP A 1 109 ? -20.265 7.004 28.530 1.00 93.06 109 ASP A C 1
ATOM 885 O O . ASP A 1 109 ? -19.921 6.775 29.692 1.00 93.06 109 ASP A O 1
ATOM 889 N N . LEU A 1 110 ? -20.689 6.043 27.699 1.00 91.44 110 LEU A N 1
ATOM 890 C CA . LEU A 1 110 ? -20.682 4.630 28.051 1.00 91.44 110 LEU A CA 1
ATOM 891 C C . LEU A 1 110 ? -19.270 4.200 28.474 1.00 91.44 110 LEU A C 1
ATOM 893 O O . LEU A 1 110 ? -18.298 4.392 27.741 1.00 91.44 110 LEU A O 1
ATOM 897 N N . LYS A 1 111 ? -19.159 3.602 29.661 1.00 92.31 111 LYS A N 1
ATOM 898 C CA . LYS A 1 111 ? -17.900 3.032 30.144 1.00 92.31 111 LYS A CA 1
ATOM 899 C C . LYS A 1 111 ? -17.636 1.718 29.415 1.00 92.31 111 LYS A C 1
ATOM 901 O O . LYS A 1 111 ? -18.497 0.844 29.401 1.00 92.31 111 LYS A O 1
ATOM 906 N N . ILE A 1 112 ? -16.444 1.590 28.850 1.00 92.88 112 ILE A N 1
ATOM 907 C CA . ILE A 1 112 ? -15.949 0.352 28.245 1.00 92.88 112 ILE A CA 1
ATOM 908 C C . ILE A 1 112 ? -14.926 -0.298 29.175 1.00 92.88 112 ILE A C 1
ATOM 910 O O . ILE A 1 112 ? -14.225 0.402 29.912 1.00 92.88 112 ILE A O 1
ATOM 914 N N . ASP A 1 113 ? -14.846 -1.623 29.161 1.00 96.44 113 ASP A N 1
ATOM 915 C CA . ASP A 1 113 ? -13.808 -2.346 29.884 1.00 96.44 113 ASP A CA 1
ATOM 916 C C . ASP A 1 113 ? -12.456 -2.261 29.149 1.00 96.44 113 ASP A C 1
ATOM 918 O O . ASP A 1 113 ? -12.380 -2.072 27.930 1.00 96.44 113 ASP A O 1
ATOM 922 N N . LEU A 1 114 ? -11.363 -2.355 29.912 1.00 97.50 114 LEU A N 1
ATOM 923 C CA . LEU A 1 114 ? -10.011 -2.208 29.364 1.00 97.50 114 LEU A CA 1
ATOM 924 C C . LEU A 1 114 ? -9.591 -3.398 28.498 1.00 97.50 114 LEU A C 1
ATOM 926 O O . LEU A 1 114 ? -8.722 -3.231 27.646 1.00 97.50 114 LEU A O 1
ATOM 930 N N . GLU A 1 115 ? -10.182 -4.577 28.692 1.00 97.88 115 GLU A N 1
ATOM 931 C CA . GLU A 1 115 ? -9.879 -5.758 27.882 1.00 97.88 115 GLU A CA 1
ATOM 932 C C . GLU A 1 115 ? -10.438 -5.587 26.466 1.00 97.88 115 GLU A C 1
ATOM 934 O O . GLU A 1 115 ? -9.708 -5.755 25.490 1.00 97.88 115 GLU A O 1
ATOM 939 N N . PHE A 1 116 ? -11.681 -5.121 26.346 1.00 95.38 116 PHE A N 1
ATOM 940 C CA . PHE A 1 116 ? -12.299 -4.728 25.087 1.00 95.38 116 PHE A CA 1
ATOM 941 C C . PHE A 1 116 ? -11.515 -3.610 24.398 1.00 95.38 116 PHE A C 1
ATOM 943 O O . PHE A 1 116 ? -11.187 -3.732 23.216 1.00 95.38 116 PHE A O 1
ATOM 950 N N . ALA A 1 117 ? -11.161 -2.546 25.130 1.00 96.00 117 ALA A N 1
ATOM 951 C CA . ALA A 1 117 ? -10.353 -1.459 24.577 1.00 96.00 117 ALA A CA 1
ATOM 952 C C . ALA A 1 117 ? -9.003 -1.977 24.045 1.00 96.00 117 ALA A C 1
ATOM 954 O O . ALA A 1 117 ? -8.607 -1.640 22.930 1.00 96.00 117 ALA A O 1
ATOM 955 N N . SER A 1 118 ? -8.342 -2.859 24.799 1.00 97.81 118 SER A N 1
ATOM 956 C CA . SER A 1 118 ? -7.071 -3.475 24.401 1.00 97.81 118 SER A CA 1
ATOM 957 C C . SER A 1 118 ? -7.220 -4.390 23.183 1.00 97.81 118 SER A C 1
ATOM 959 O O . SER A 1 118 ? -6.357 -4.385 22.310 1.00 97.81 118 SER A O 1
ATOM 961 N N . ALA A 1 119 ? -8.310 -5.156 23.082 1.00 97.88 119 ALA A N 1
ATOM 962 C CA . ALA A 1 119 ? -8.571 -6.033 21.941 1.00 97.88 119 ALA A CA 1
ATOM 963 C C . ALA A 1 119 ? -8.807 -5.242 20.644 1.00 97.88 119 ALA A C 1
ATOM 965 O O . ALA A 1 119 ? -8.302 -5.617 19.579 1.00 97.88 119 ALA A O 1
ATOM 966 N N . VAL A 1 120 ? -9.547 -4.132 20.732 1.00 96.25 120 VAL A N 1
ATOM 967 C CA . VAL A 1 120 ? -9.789 -3.231 19.599 1.00 96.25 120 VAL A CA 1
ATOM 968 C C . VAL A 1 120 ? -8.490 -2.553 19.169 1.00 96.25 120 VAL A C 1
ATOM 970 O O . VAL A 1 120 ? -8.116 -2.674 18.002 1.00 96.25 120 VAL A O 1
ATOM 973 N N . GLU A 1 121 ? -7.773 -1.906 20.092 1.00 96.31 121 GLU A N 1
ATOM 974 C CA . GLU A 1 121 ? -6.514 -1.216 19.776 1.00 96.31 121 GLU A CA 1
ATOM 975 C C . GLU A 1 121 ? -5.442 -2.188 19.272 1.00 96.31 121 GLU A C 1
ATOM 977 O O . GLU A 1 121 ? -4.823 -1.937 18.243 1.00 96.31 121 GLU A O 1
ATOM 982 N N . GLY A 1 122 ? -5.295 -3.362 19.891 1.00 98.38 122 GLY A N 1
ATOM 983 C CA . GLY A 1 122 ? -4.348 -4.379 19.433 1.00 98.38 122 GLY A CA 1
ATOM 984 C C . GLY A 1 122 ? -4.641 -4.867 18.011 1.00 98.38 122 GLY A C 1
ATOM 985 O O . GLY A 1 122 ? -3.722 -5.052 17.215 1.00 98.38 122 GLY A O 1
ATOM 986 N N . THR A 1 123 ? -5.918 -5.019 17.647 1.00 98.06 123 THR A N 1
ATOM 987 C CA . THR A 1 123 ? -6.314 -5.374 16.273 1.00 98.06 123 THR A CA 1
ATOM 988 C C . THR A 1 123 ? -6.030 -4.235 15.294 1.00 98.06 123 THR A C 1
ATOM 990 O O . THR A 1 123 ? -5.571 -4.476 14.173 1.00 98.06 123 THR A O 1
ATOM 993 N N . ILE A 1 124 ? -6.299 -2.991 15.700 1.00 96.38 124 ILE A N 1
ATOM 994 C CA . ILE A 1 124 ? -5.997 -1.792 14.914 1.00 96.38 124 ILE A CA 1
ATOM 995 C C . ILE A 1 124 ? -4.491 -1.726 14.664 1.00 96.38 124 ILE A C 1
ATOM 997 O O . ILE A 1 124 ? -4.084 -1.712 13.503 1.00 96.38 124 ILE A O 1
ATOM 1001 N N . GLU A 1 125 ? -3.668 -1.747 15.706 1.00 97.44 125 GLU A N 1
ATOM 1002 C CA . GLU A 1 125 ? -2.212 -1.670 15.604 1.00 97.44 12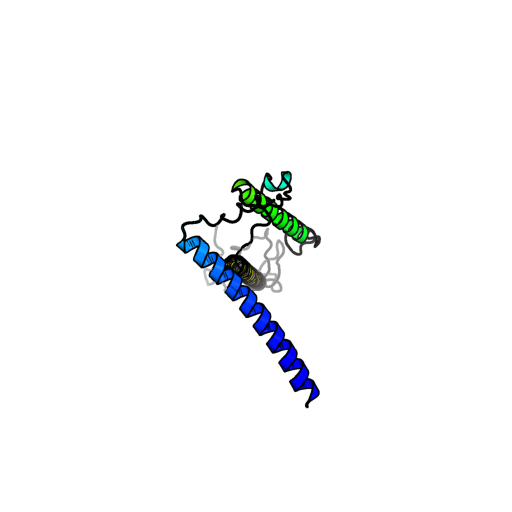5 GLU A CA 1
ATOM 1003 C C . GLU A 1 125 ? -1.646 -2.812 14.760 1.00 97.44 125 GLU A C 1
ATOM 1005 O O . GLU A 1 125 ? -0.908 -2.551 13.810 1.00 97.44 125 GLU A O 1
ATOM 1010 N N . ALA A 1 126 ? -2.040 -4.062 15.024 1.00 98.06 126 ALA A N 1
ATOM 1011 C CA . ALA A 1 126 ? -1.562 -5.213 14.261 1.00 98.06 126 ALA A CA 1
ATOM 1012 C C . ALA A 1 126 ? -1.825 -5.048 12.757 1.00 98.06 126 ALA A C 1
ATOM 1014 O O . ALA A 1 126 ? -0.914 -5.216 11.943 1.00 98.06 126 ALA A O 1
ATOM 1015 N N . ASN A 1 127 ? -3.046 -4.656 12.382 1.00 97.31 127 ASN A N 1
ATOM 1016 C CA . ASN A 1 127 ? -3.406 -4.443 10.983 1.00 97.31 127 ASN A CA 1
ATOM 1017 C C . ASN A 1 127 ? -2.661 -3.252 10.365 1.00 97.31 127 ASN A C 1
ATOM 1019 O O . ASN A 1 127 ? -2.189 -3.360 9.231 1.00 97.31 127 ASN A O 1
ATOM 1023 N N . HIS A 1 128 ? -2.521 -2.140 11.095 1.00 95.19 128 HIS A N 1
ATOM 1024 C CA . HIS A 1 128 ? -1.806 -0.953 10.619 1.00 95.19 128 HIS A CA 1
ATOM 1025 C C . HIS A 1 128 ? -0.322 -1.248 10.393 1.00 95.19 128 HIS A C 1
ATOM 1027 O O . HIS A 1 128 ? 0.188 -1.015 9.295 1.00 95.19 128 HIS A O 1
ATOM 1033 N N . TYR A 1 129 ? 0.364 -1.809 11.392 1.00 96.88 129 TYR A N 1
ATOM 1034 C CA . TYR A 1 129 ? 1.782 -2.145 11.290 1.00 96.88 129 TYR A CA 1
ATOM 1035 C C . TYR A 1 129 ? 2.038 -3.192 10.210 1.00 96.88 129 TYR A C 1
ATOM 1037 O O . TYR A 1 129 ? 2.953 -3.024 9.404 1.00 96.88 129 TYR A O 1
ATOM 1045 N N . TRP A 1 130 ? 1.213 -4.240 10.135 1.00 97.56 130 TRP A N 1
ATOM 1046 C CA . TRP A 1 130 ? 1.353 -5.271 9.109 1.00 97.56 130 TRP A CA 1
ATOM 1047 C C . TRP A 1 130 ? 1.169 -4.710 7.697 1.00 97.56 130 TRP A C 1
ATOM 1049 O O . TRP A 1 130 ? 1.982 -4.977 6.808 1.00 97.56 130 TRP A O 1
ATOM 1059 N N . ALA A 1 131 ? 0.123 -3.909 7.472 1.00 96.44 131 ALA A N 1
ATOM 1060 C CA . ALA A 1 131 ? -0.122 -3.286 6.176 1.00 96.44 131 ALA A CA 1
ATOM 1061 C C . ALA A 1 131 ? 1.012 -2.327 5.790 1.00 96.44 131 ALA A C 1
ATOM 1063 O O . ALA A 1 131 ? 1.502 -2.387 4.663 1.00 96.44 131 ALA A O 1
ATOM 1064 N N . MET A 1 132 ? 1.484 -1.502 6.727 1.00 94.12 132 MET A N 1
ATOM 1065 C CA . MET A 1 132 ? 2.577 -0.563 6.483 1.00 94.12 132 MET A CA 1
ATOM 1066 C C . MET A 1 132 ? 3.895 -1.284 6.178 1.00 94.12 132 MET A C 1
ATOM 1068 O O . MET A 1 132 ? 4.572 -0.930 5.215 1.00 94.12 132 MET A O 1
ATOM 1072 N N . ALA A 1 133 ? 4.229 -2.3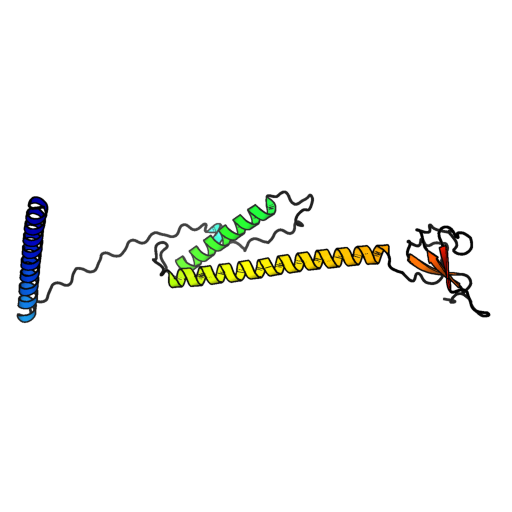39 6.925 1.00 96.75 133 ALA A N 1
ATOM 1073 C CA . ALA A 1 133 ? 5.400 -3.170 6.651 1.00 96.75 133 ALA A CA 1
ATOM 1074 C C . ALA A 1 133 ? 5.337 -3.802 5.254 1.00 96.75 133 ALA A C 1
ATOM 1076 O O . ALA A 1 133 ? 6.327 -3.798 4.521 1.00 96.75 133 ALA A O 1
ATOM 1077 N N . ARG A 1 134 ? 4.159 -4.290 4.848 1.00 97.69 134 ARG A N 1
ATOM 1078 C CA . ARG A 1 134 ? 3.944 -4.813 3.493 1.00 97.69 134 ARG A CA 1
ATOM 1079 C C . ARG A 1 134 ? 4.112 -3.740 2.420 1.00 97.69 134 ARG A C 1
ATOM 1081 O O . ARG A 1 134 ? 4.741 -4.034 1.409 1.00 97.69 134 ARG A O 1
ATOM 1088 N N . CYS A 1 135 ? 3.594 -2.528 2.626 1.00 93.19 135 CYS A N 1
ATOM 1089 C CA . CYS A 1 135 ? 3.784 -1.417 1.690 1.00 93.19 135 CYS A CA 1
ATOM 1090 C C . CYS A 1 135 ? 5.267 -1.065 1.536 1.00 93.19 135 CYS A C 1
ATOM 1092 O O . CYS A 1 135 ? 5.756 -1.047 0.412 1.00 93.19 135 CYS A O 1
ATOM 1094 N N . MET A 1 136 ? 6.002 -0.903 2.641 1.00 93.44 136 MET A N 1
ATOM 1095 C CA . MET A 1 136 ? 7.445 -0.621 2.600 1.00 93.44 136 MET A CA 1
ATOM 1096 C C . MET A 1 136 ? 8.229 -1.728 1.881 1.00 93.44 136 MET A C 1
ATOM 1098 O O . MET A 1 136 ? 9.131 -1.451 1.096 1.00 93.44 136 MET A O 1
ATOM 1102 N N . ALA A 1 137 ? 7.871 -2.997 2.102 1.00 96.50 137 ALA A N 1
ATOM 1103 C CA . ALA A 1 137 ? 8.504 -4.116 1.407 1.00 96.50 137 ALA A CA 1
ATOM 1104 C C . ALA A 1 137 ? 8.206 -4.121 -0.103 1.00 96.50 137 ALA A C 1
ATOM 1106 O O . ALA A 1 137 ? 9.059 -4.516 -0.897 1.00 96.50 137 ALA A O 1
ATOM 1107 N N . ILE A 1 138 ? 7.004 -3.706 -0.511 1.00 96.19 138 ILE A N 1
ATOM 1108 C CA . ILE A 1 138 ? 6.640 -3.568 -1.927 1.00 96.19 138 ILE A CA 1
ATOM 1109 C C . ILE A 1 138 ? 7.396 -2.400 -2.561 1.00 96.19 138 ILE A C 1
ATOM 1111 O O . ILE A 1 138 ? 7.951 -2.587 -3.637 1.00 96.19 138 ILE A O 1
ATOM 1115 N N . GLU A 1 139 ? 7.468 -1.248 -1.891 1.00 92.19 139 GLU A N 1
ATOM 1116 C CA . GLU A 1 139 ? 8.241 -0.083 -2.346 1.00 92.19 139 GLU A CA 1
ATOM 1117 C C . GLU A 1 139 ? 9.719 -0.458 -2.543 1.00 92.19 139 GLU A C 1
ATOM 1119 O O . GLU A 1 139 ? 10.260 -0.265 -3.625 1.00 92.19 139 GLU A O 1
ATOM 1124 N N . ALA A 1 140 ? 10.339 -1.145 -1.579 1.00 93.88 140 ALA A N 1
ATOM 1125 C CA . ALA A 1 140 ? 11.724 -1.606 -1.714 1.00 93.88 140 ALA A CA 1
ATOM 1126 C C . ALA A 1 140 ? 11.928 -2.602 -2.875 1.00 93.88 140 ALA A C 1
ATOM 1128 O O . ALA A 1 140 ? 12.965 -2.599 -3.542 1.00 93.88 140 ALA A O 1
ATOM 1129 N N . ARG A 1 141 ? 10.950 -3.482 -3.131 1.00 96.62 141 ARG A N 1
ATOM 1130 C CA . ARG A 1 141 ? 10.990 -4.394 -4.286 1.00 96.62 141 ARG A CA 1
ATOM 1131 C C . ARG A 1 141 ? 10.832 -3.646 -5.604 1.00 96.62 141 ARG A C 1
ATOM 1133 O O . ARG A 1 141 ? 11.453 -4.052 -6.581 1.00 96.62 141 ARG A O 1
ATOM 1140 N N . LEU A 1 142 ? 10.006 -2.604 -5.634 1.00 93.50 142 LEU A N 1
ATOM 1141 C CA . LEU A 1 142 ? 9.832 -1.757 -6.806 1.00 93.50 142 LEU A CA 1
ATOM 1142 C C . LEU A 1 142 ? 11.137 -1.024 -7.119 1.00 93.50 142 LEU A C 1
ATOM 1144 O O . LEU A 1 142 ? 11.644 -1.187 -8.223 1.00 93.50 142 LEU A O 1
ATOM 1148 N N . ASP A 1 143 ? 11.750 -0.378 -6.124 1.00 91.06 143 ASP A N 1
ATOM 1149 C CA . ASP A 1 143 ? 13.056 0.276 -6.266 1.00 91.06 143 ASP A CA 1
ATOM 1150 C C . ASP A 1 143 ? 14.119 -0.704 -6.793 1.00 91.06 143 ASP A C 1
ATOM 1152 O O . ASP A 1 143 ? 14.935 -0.377 -7.657 1.00 91.06 143 ASP A O 1
ATOM 1156 N N . HIS A 1 144 ? 14.125 -1.945 -6.294 1.00 94.38 144 HIS A N 1
ATOM 1157 C CA . HIS A 1 144 ? 15.041 -2.974 -6.783 1.00 94.38 144 HIS A CA 1
ATOM 1158 C C . HIS A 1 144 ? 14.804 -3.314 -8.261 1.00 94.38 144 HIS A C 1
ATOM 1160 O O . HIS A 1 144 ? 15.761 -3.363 -9.033 1.00 94.38 144 HIS A O 1
ATOM 1166 N N . LEU A 1 145 ? 13.548 -3.535 -8.661 1.00 95.94 145 LEU A N 1
ATOM 1167 C CA . LEU A 1 145 ? 13.186 -3.863 -10.043 1.00 95.94 145 LEU A CA 1
ATOM 1168 C C . LEU A 1 145 ? 13.469 -2.705 -11.004 1.00 95.94 145 LEU A C 1
ATOM 1170 O O . LEU A 1 145 ? 13.943 -2.937 -12.116 1.00 95.94 145 LEU A O 1
ATOM 1174 N N . GLU A 1 146 ? 13.212 -1.470 -10.582 1.00 93.62 146 GLU A N 1
ATOM 1175 C CA . GLU A 1 146 ? 13.526 -0.267 -11.352 1.00 93.62 146 GLU A CA 1
ATOM 1176 C C . GLU A 1 146 ? 15.035 -0.159 -11.593 1.00 93.62 146 GLU A C 1
ATOM 1178 O O . GLU A 1 146 ? 15.471 0.009 -12.733 1.00 93.62 146 GLU A O 1
ATOM 1183 N N . ASN A 1 147 ? 15.847 -0.383 -10.556 1.00 92.62 147 ASN A N 1
ATOM 1184 C CA . ASN A 1 147 ? 17.304 -0.411 -10.689 1.00 92.62 147 ASN A CA 1
ATOM 1185 C C . ASN A 1 147 ? 17.791 -1.556 -11.591 1.00 92.62 147 ASN A C 1
ATOM 1187 O O . ASN A 1 147 ? 18.652 -1.342 -12.444 1.00 92.62 147 ASN A O 1
ATOM 1191 N N . GLN A 1 148 ? 17.235 -2.764 -11.448 1.00 93.12 148 GLN A N 1
ATOM 1192 C CA . GLN A 1 148 ? 17.563 -3.889 -12.333 1.00 93.12 148 GLN A CA 1
ATOM 1193 C C . GLN A 1 148 ? 17.224 -3.578 -13.793 1.00 93.12 148 GLN A C 1
ATOM 1195 O O . GLN A 1 148 ? 18.011 -3.887 -14.686 1.00 93.12 148 GLN A O 1
ATOM 1200 N N . THR A 1 149 ? 16.075 -2.949 -14.035 1.00 90.69 149 THR A N 1
ATOM 1201 C CA . THR A 1 149 ? 15.638 -2.559 -15.378 1.00 90.69 149 THR A CA 1
ATOM 1202 C C . THR A 1 149 ? 16.583 -1.516 -15.967 1.00 90.69 149 THR A C 1
ATOM 1204 O O . THR A 1 149 ? 17.048 -1.698 -17.086 1.00 90.69 149 THR A O 1
ATOM 1207 N N . ALA A 1 150 ? 16.966 -0.494 -15.198 1.00 88.19 150 ALA A N 1
ATOM 1208 C CA . ALA A 1 150 ? 17.915 0.523 -15.646 1.00 88.19 150 ALA A CA 1
ATOM 1209 C C . ALA A 1 150 ? 19.292 -0.068 -16.010 1.00 88.19 150 ALA A C 1
ATOM 1211 O O . ALA A 1 150 ? 19.906 0.334 -16.998 1.00 88.19 150 ALA A O 1
ATOM 1212 N N . GLU A 1 151 ? 19.787 -1.046 -15.247 1.00 87.56 151 GLU A N 1
ATOM 1213 C CA . GLU A 1 151 ? 21.051 -1.724 -15.562 1.00 87.56 151 GLU A CA 1
ATOM 1214 C C . GLU A 1 151 ? 20.942 -2.626 -16.800 1.00 87.56 151 GLU A C 1
ATOM 1216 O O . GLU A 1 151 ? 21.845 -2.634 -17.646 1.00 87.56 151 GLU A O 1
ATOM 1221 N N . LEU A 1 152 ? 19.820 -3.336 -16.962 1.00 85.69 152 LEU A N 1
ATOM 1222 C CA . LEU A 1 152 ? 19.532 -4.103 -18.177 1.00 85.69 152 LEU A CA 1
ATOM 1223 C C . LEU A 1 152 ? 19.388 -3.196 -19.402 1.00 85.69 152 LEU A C 1
ATOM 1225 O O . LEU A 1 152 ? 19.829 -3.571 -20.482 1.00 85.69 152 LEU A O 1
ATOM 1229 N N . GLU A 1 153 ? 18.832 -1.997 -19.264 1.00 83.25 153 GLU A N 1
ATOM 1230 C CA . GLU A 1 153 ? 18.744 -1.034 -20.365 1.00 83.25 153 GLU A CA 1
ATOM 1231 C C . GLU A 1 153 ? 20.118 -0.479 -20.768 1.00 83.25 153 GLU A C 1
ATOM 1233 O O . GLU A 1 153 ? 20.366 -0.278 -21.956 1.00 83.25 153 GLU A O 1
ATOM 1238 N N . LYS A 1 154 ? 21.048 -0.298 -19.820 1.00 80.38 154 LYS A N 1
ATOM 1239 C CA . LYS A 1 154 ? 22.425 0.156 -20.112 1.00 80.38 154 LYS A CA 1
ATOM 1240 C C . LYS A 1 154 ? 23.317 -0.919 -20.737 1.00 80.38 154 LYS A C 1
ATOM 1242 O O . LYS A 1 154 ? 24.252 -0.591 -21.473 1.00 80.38 154 LYS A O 1
ATOM 1247 N N . SER A 1 155 ? 23.095 -2.185 -20.385 1.00 79.94 155 SER A N 1
ATOM 1248 C CA . SER A 1 155 ? 23.999 -3.303 -20.712 1.00 79.94 155 SER A CA 1
ATOM 1249 C C . SER A 1 155 ? 23.381 -4.379 -21.609 1.00 79.94 155 SER A C 1
ATOM 1251 O O . SER A 1 155 ? 24.081 -5.289 -22.056 1.00 79.94 155 SER A O 1
ATOM 1253 N N . GLY A 1 156 ? 22.084 -4.280 -21.885 1.00 82.62 156 GLY A N 1
ATOM 1254 C CA . GLY A 1 156 ? 21.323 -5.264 -22.634 1.00 82.62 156 GLY A CA 1
ATOM 1255 C C . GLY A 1 156 ? 21.628 -5.269 -24.126 1.00 82.62 156 GLY A C 1
ATOM 1256 O O . GLY A 1 156 ? 22.044 -4.277 -24.723 1.00 82.62 156 GLY A O 1
ATOM 1257 N N . VAL A 1 157 ? 21.370 -6.421 -24.741 1.00 87.62 157 VAL A N 1
ATOM 1258 C CA . VAL A 1 157 ? 21.469 -6.619 -26.186 1.00 87.62 157 VAL A CA 1
ATOM 1259 C C . VAL A 1 157 ? 20.064 -6.640 -26.779 1.00 87.62 157 VAL A C 1
ATOM 1261 O O . VAL A 1 157 ? 19.208 -7.396 -26.320 1.00 87.62 157 VAL A O 1
ATOM 1264 N N . ARG A 1 158 ? 19.818 -5.836 -27.818 1.00 90.25 158 ARG A N 1
ATOM 1265 C CA . ARG A 1 158 ? 18.522 -5.766 -28.510 1.00 90.25 158 ARG A CA 1
ATOM 1266 C C . ARG A 1 158 ? 18.674 -6.182 -29.963 1.00 90.25 158 ARG A C 1
ATOM 1268 O O . ARG A 1 158 ? 19.352 -5.503 -30.719 1.00 90.25 158 ARG A O 1
ATOM 1275 N N . TYR A 1 159 ? 18.007 -7.246 -30.397 1.00 91.31 159 TYR A N 1
ATOM 1276 C CA . TYR A 1 159 ? 18.030 -7.616 -31.813 1.00 91.31 159 TYR A CA 1
ATOM 1277 C C . TYR A 1 159 ? 17.150 -6.669 -32.647 1.00 91.31 159 TYR A C 1
ATOM 1279 O O . TYR A 1 159 ? 15.941 -6.591 -32.443 1.00 91.31 159 TYR A O 1
ATOM 1287 N N . GLY A 1 160 ? 17.772 -5.940 -33.574 1.00 91.19 160 GLY A N 1
ATOM 1288 C CA . GLY A 1 160 ? 17.159 -4.944 -34.457 1.00 91.19 160 GLY A CA 1
ATOM 1289 C C . GLY A 1 160 ? 16.863 -5.444 -35.876 1.00 91.19 160 GLY A C 1
ATOM 1290 O O . GLY A 1 160 ? 16.436 -4.652 -36.713 1.00 91.19 160 GLY A O 1
ATOM 1291 N N . GLY A 1 161 ? 17.081 -6.734 -36.163 1.00 93.38 161 GLY A N 1
ATOM 1292 C CA . GLY A 1 161 ? 16.841 -7.324 -37.485 1.00 93.38 161 GLY A CA 1
ATOM 1293 C C . GLY A 1 161 ? 17.908 -6.962 -38.525 1.00 93.38 161 GLY A C 1
ATOM 1294 O O . GLY A 1 161 ? 19.062 -6.707 -38.187 1.00 93.38 161 GLY A O 1
ATOM 1295 N N . VAL A 1 162 ? 17.538 -6.961 -39.808 1.00 95.62 162 VAL A N 1
ATOM 1296 C CA . VAL A 1 162 ? 18.430 -6.516 -40.895 1.00 95.62 162 VAL A CA 1
ATOM 1297 C C . VAL A 1 162 ? 18.614 -5.000 -40.818 1.00 95.62 162 VAL A C 1
ATOM 1299 O O . VAL A 1 162 ? 17.637 -4.272 -40.638 1.00 95.62 162 VAL A O 1
ATOM 1302 N N . TYR A 1 163 ? 19.852 -4.523 -40.969 1.00 96.00 163 TYR A N 1
ATOM 1303 C CA . TYR A 1 163 ? 20.169 -3.095 -40.975 1.00 96.00 163 TYR A CA 1
ATOM 1304 C C . TYR A 1 163 ? 19.332 -2.337 -42.015 1.00 96.00 163 TYR A C 1
ATOM 1306 O O . TYR A 1 163 ? 19.278 -2.711 -43.189 1.00 96.00 163 TYR A O 1
ATOM 1314 N N . GLN A 1 164 ? 18.718 -1.235 -41.589 1.00 95.44 164 GLN A N 1
ATOM 1315 C CA . GLN A 1 164 ? 17.955 -0.330 -42.439 1.00 95.44 164 GLN A CA 1
ATOM 1316 C C . GLN A 1 164 ? 18.537 1.073 -42.339 1.00 95.44 164 GLN A C 1
ATOM 1318 O O . GLN A 1 164 ? 18.601 1.656 -41.261 1.00 95.44 164 GLN A O 1
ATOM 1323 N N . ARG A 1 165 ? 18.884 1.652 -43.492 1.00 94.69 165 ARG A N 1
ATOM 1324 C CA . ARG A 1 165 ? 19.493 2.988 -43.582 1.00 94.69 165 ARG A CA 1
ATOM 1325 C C . ARG A 1 165 ? 18.640 4.094 -42.948 1.00 94.69 165 ARG A C 1
ATOM 1327 O O . ARG A 1 165 ? 19.193 5.093 -42.512 1.00 94.69 165 ARG A O 1
ATOM 1334 N N . ALA A 1 166 ? 17.317 3.933 -42.933 1.00 95.44 166 ALA A N 1
ATOM 1335 C CA . ALA A 1 166 ? 16.374 4.926 -42.418 1.00 95.44 166 ALA A CA 1
ATOM 1336 C C . ALA A 1 166 ? 16.205 4.897 -40.887 1.00 95.44 166 ALA A C 1
ATOM 1338 O O . ALA A 1 166 ? 15.566 5.795 -40.344 1.00 95.44 166 ALA A O 1
ATOM 1339 N N . ASN A 1 167 ? 16.756 3.891 -40.200 1.00 95.56 167 ASN A N 1
ATOM 1340 C CA . ASN A 1 167 ? 16.568 3.710 -38.763 1.00 95.56 167 ASN A CA 1
ATOM 1341 C C . ASN A 1 167 ? 17.780 4.215 -37.980 1.00 95.56 167 ASN A C 1
ATOM 1343 O O . ASN A 1 167 ? 18.909 4.185 -38.471 1.00 95.56 167 ASN A O 1
ATOM 1347 N N . THR A 1 168 ? 17.531 4.620 -36.739 1.00 96.06 168 THR A N 1
ATOM 1348 C CA . THR A 1 168 ? 18.561 4.779 -35.712 1.00 96.06 168 THR A CA 1
ATOM 1349 C C . THR A 1 168 ? 18.661 3.506 -34.877 1.00 96.06 168 THR A C 1
ATOM 1351 O O . THR A 1 168 ? 17.707 2.725 -34.783 1.00 96.06 168 THR A O 1
ATOM 1354 N N . TYR A 1 169 ? 19.820 3.288 -34.264 1.00 94.94 169 TYR A N 1
ATOM 1355 C CA . TYR A 1 169 ? 20.061 2.145 -33.391 1.00 94.94 169 TYR A CA 1
ATOM 1356 C C . TYR A 1 169 ? 20.763 2.605 -32.121 1.00 94.94 169 TYR A C 1
ATOM 1358 O O . TYR A 1 169 ? 21.853 3.157 -32.183 1.00 94.94 169 TYR A O 1
ATOM 1366 N N . ASN A 1 170 ? 20.166 2.345 -30.961 1.00 93.12 170 ASN A N 1
ATOM 1367 C CA . ASN A 1 170 ? 20.803 2.673 -29.685 1.00 93.12 170 ASN A CA 1
ATOM 1368 C C . ASN A 1 170 ? 21.934 1.678 -29.387 1.00 93.12 170 ASN A C 1
ATOM 1370 O O . ASN A 1 170 ? 21.912 0.540 -29.879 1.00 93.12 170 ASN A O 1
ATOM 1374 N N . ARG A 1 171 ? 22.881 2.064 -28.528 1.00 91.75 171 ARG A N 1
ATOM 1375 C CA . ARG A 1 171 ? 23.898 1.157 -27.975 1.00 91.75 171 ARG A CA 1
ATOM 1376 C C . ARG A 1 171 ? 23.259 -0.157 -27.493 1.00 91.75 171 ARG A C 1
ATOM 1378 O O . ARG A 1 171 ? 22.190 -0.165 -26.892 1.00 91.75 171 ARG A O 1
ATOM 1385 N N . GLY A 1 172 ? 23.922 -1.278 -27.774 1.00 92.38 172 GLY A N 1
ATOM 1386 C CA . GLY A 1 172 ? 23.434 -2.632 -27.494 1.00 92.38 172 GLY A CA 1
ATOM 1387 C C . GLY A 1 172 ? 22.561 -3.227 -28.605 1.00 92.38 172 GLY A C 1
ATOM 1388 O O . GLY A 1 172 ? 22.259 -4.421 -28.572 1.00 92.38 172 GLY A O 1
ATOM 1389 N N . SER A 1 173 ? 22.179 -2.447 -29.623 1.00 95.00 173 SER A N 1
ATOM 1390 C CA . SER A 1 173 ? 21.435 -2.970 -30.774 1.00 95.00 173 SER A CA 1
ATOM 1391 C C . SER A 1 173 ? 22.291 -3.920 -31.608 1.00 95.00 173 SER A C 1
ATOM 1393 O O . SER A 1 173 ? 23.424 -3.599 -31.952 1.00 95.00 173 SER A O 1
ATOM 1395 N N . VAL A 1 174 ? 21.735 -5.069 -31.982 1.00 95.69 174 VAL A N 1
ATOM 1396 C CA . VAL A 1 174 ? 22.361 -6.059 -32.858 1.00 95.69 174 VAL A CA 1
ATOM 1397 C C . VAL A 1 174 ? 21.603 -6.133 -34.165 1.00 95.69 174 VAL A C 1
ATOM 1399 O O . VAL A 1 174 ? 20.415 -6.445 -34.170 1.00 95.69 174 VAL A O 1
ATOM 1402 N N . VAL A 1 175 ? 22.292 -5.891 -35.274 1.00 96.19 175 VAL A N 1
ATOM 1403 C CA . VAL A 1 175 ? 21.716 -5.961 -36.621 1.00 96.19 175 VAL A CA 1
ATOM 1404 C C . VAL A 1 175 ? 22.476 -6.952 -37.484 1.00 96.19 175 VAL A C 1
ATOM 1406 O O . VAL A 1 175 ? 23.658 -7.212 -37.254 1.00 96.19 175 VAL A O 1
ATOM 1409 N N . THR A 1 176 ? 21.821 -7.483 -38.512 1.00 95.62 176 THR A N 1
ATOM 1410 C CA . THR A 1 176 ? 22.512 -8.195 -39.591 1.00 95.62 176 THR A CA 1
ATOM 1411 C C . THR A 1 176 ? 22.752 -7.261 -40.765 1.00 95.62 176 THR A C 1
ATOM 1413 O O . THR A 1 176 ? 21.828 -6.586 -41.223 1.00 95.62 176 THR A O 1
ATOM 1416 N N . HIS A 1 177 ? 23.992 -7.215 -41.238 1.00 95.00 177 HIS A N 1
ATOM 1417 C CA . HIS A 1 177 ? 24.380 -6.446 -42.410 1.00 95.00 177 HIS A CA 1
ATOM 1418 C C . HIS A 1 177 ? 25.439 -7.210 -43.202 1.00 95.00 177 HIS A C 1
ATOM 1420 O O . HIS A 1 177 ? 26.477 -7.610 -42.656 1.00 95.00 177 HIS A O 1
ATOM 1426 N N . LEU A 1 178 ? 25.162 -7.412 -44.491 1.00 93.38 178 LEU A N 1
ATOM 1427 C CA . LEU A 1 178 ? 25.994 -8.159 -45.435 1.00 93.38 178 LEU A CA 1
ATOM 1428 C C . LEU A 1 178 ? 26.275 -9.601 -44.987 1.00 93.38 178 LEU A C 1
ATOM 1430 O O . LEU A 1 178 ? 27.340 -10.152 -45.278 1.00 93.38 178 LEU A O 1
ATOM 1434 N N . GLY A 1 179 ? 25.316 -10.216 -44.289 1.00 92.62 179 GLY A N 1
ATOM 1435 C CA . GLY A 1 179 ? 25.372 -11.588 -43.784 1.00 92.62 179 GLY A CA 1
ATOM 1436 C C . GLY A 1 179 ? 26.103 -11.759 -42.450 1.00 92.62 179 GLY A C 1
ATOM 1437 O O . GLY A 1 179 ? 26.170 -12.879 -41.947 1.00 92.62 179 GLY A O 1
ATOM 1438 N N . SER A 1 180 ? 26.662 -10.687 -41.881 1.00 95.50 180 SER A N 1
ATOM 1439 C CA . SER A 1 180 ? 27.318 -10.693 -40.566 1.00 95.50 180 SER A CA 1
ATOM 1440 C C . SER A 1 180 ? 26.421 -10.041 -39.514 1.00 95.50 180 SER A C 1
ATOM 1442 O O . SER A 1 180 ? 25.627 -9.162 -39.847 1.00 95.50 180 SER A O 1
ATOM 1444 N N . ALA A 1 181 ? 26.569 -10.431 -38.248 1.00 95.62 181 ALA A N 1
ATOM 1445 C CA . ALA A 1 181 ? 25.914 -9.764 -37.124 1.00 95.62 181 ALA A CA 1
ATOM 1446 C C . ALA A 1 181 ? 26.852 -8.728 -36.497 1.00 95.62 181 ALA A C 1
ATOM 1448 O O . ALA A 1 181 ? 28.023 -9.015 -36.231 1.00 95.62 181 ALA A O 1
ATOM 1449 N N . TRP A 1 182 ? 26.318 -7.543 -36.228 1.00 96.69 182 TRP A N 1
ATOM 1450 C CA . TRP A 1 182 ? 27.043 -6.392 -35.699 1.00 96.69 182 TRP A CA 1
ATOM 1451 C C . TRP A 1 182 ? 26.326 -5.861 -34.470 1.00 96.69 182 TRP A C 1
ATOM 1453 O O . TRP A 1 182 ? 25.100 -5.804 -34.477 1.00 96.69 182 TRP A O 1
ATOM 1463 N N . VAL A 1 183 ? 27.073 -5.452 -33.448 1.00 95.88 183 VAL A N 1
ATOM 1464 C CA . VAL A 1 183 ? 26.541 -4.799 -32.249 1.00 95.88 183 VAL A CA 1
ATOM 1465 C C . VAL A 1 183 ? 26.941 -3.326 -32.230 1.00 95.88 183 VAL A C 1
ATOM 1467 O O . VAL A 1 183 ? 28.103 -2.991 -32.456 1.00 95.88 183 VAL A O 1
ATOM 1470 N N . ALA A 1 184 ? 25.985 -2.444 -31.965 1.00 95.12 184 ALA A N 1
ATOM 1471 C CA . ALA A 1 184 ? 26.227 -1.026 -31.761 1.00 95.12 184 ALA A CA 1
ATOM 1472 C C . ALA A 1 184 ? 26.848 -0.815 -30.370 1.00 95.12 184 ALA A C 1
ATOM 1474 O O . ALA A 1 184 ? 26.225 -1.098 -29.347 1.00 95.12 184 ALA A O 1
ATOM 1475 N N . ILE A 1 185 ? 28.087 -0.333 -30.308 1.00 93.50 185 ILE A N 1
ATOM 1476 C CA . ILE A 1 185 ? 28.780 0.022 -29.059 1.00 93.50 185 ILE A CA 1
ATOM 1477 C C . ILE A 1 185 ? 28.534 1.484 -28.655 1.00 93.50 185 ILE A C 1
ATOM 1479 O O . ILE A 1 185 ? 28.833 1.870 -27.524 1.00 93.50 185 ILE A O 1
ATOM 1483 N N . LYS A 1 186 ? 27.946 2.286 -29.543 1.00 93.69 186 LYS A N 1
ATOM 1484 C CA . LYS A 1 186 ? 27.415 3.635 -29.299 1.00 93.69 186 LYS A CA 1
ATOM 1485 C C . LYS A 1 186 ? 26.086 3.782 -30.037 1.00 93.69 186 LYS A C 1
ATOM 1487 O O . LYS A 1 186 ? 25.751 2.919 -30.844 1.00 93.69 186 LYS A O 1
ATOM 1492 N N . ASP A 1 187 ? 25.361 4.861 -29.775 1.00 93.94 187 ASP A N 1
ATOM 1493 C CA . ASP A 1 187 ? 24.183 5.191 -30.573 1.00 93.94 187 ASP A CA 1
ATOM 1494 C C . ASP A 1 187 ? 24.600 5.476 -32.026 1.00 93.94 187 ASP A C 1
ATOM 1496 O O . ASP A 1 187 ? 25.598 6.153 -32.284 1.00 93.94 187 ASP A O 1
ATOM 1500 N N . ALA A 1 188 ? 23.858 4.900 -32.967 1.00 94.81 188 ALA A N 1
ATOM 1501 C CA . ALA A 1 188 ? 24.054 5.022 -34.401 1.00 94.81 188 ALA A CA 1
ATOM 1502 C C . ALA A 1 188 ? 22.888 5.810 -35.004 1.00 94.81 188 ALA A C 1
ATOM 1504 O O . ALA A 1 188 ? 21.741 5.349 -35.002 1.00 94.81 188 ALA A O 1
ATOM 1505 N N . ASP A 1 189 ? 23.195 6.989 -35.538 1.00 95.94 189 ASP A N 1
ATOM 1506 C CA . ASP A 1 189 ? 22.231 7.823 -36.246 1.00 95.94 189 ASP A CA 1
ATOM 1507 C C . ASP A 1 189 ? 21.842 7.236 -37.613 1.00 95.94 189 ASP A C 1
ATOM 1509 O O . ASP A 1 189 ? 22.423 6.269 -38.119 1.00 95.94 189 ASP A O 1
ATOM 1513 N N . VAL A 1 190 ? 20.835 7.852 -38.234 1.00 95.69 190 VAL A N 1
ATOM 1514 C CA . VAL A 1 190 ? 20.328 7.472 -39.555 1.00 95.69 190 VAL A CA 1
ATOM 1515 C C . VAL A 1 190 ? 21.470 7.446 -40.574 1.00 95.69 190 VAL A C 1
ATOM 1517 O O . VAL A 1 190 ? 22.214 8.409 -40.739 1.00 95.69 190 VAL A O 1
ATOM 1520 N N . GLY A 1 191 ? 21.576 6.341 -41.309 1.00 93.12 191 GLY A N 1
ATOM 1521 C CA . GLY A 1 191 ? 22.550 6.178 -42.384 1.00 93.12 191 GLY A CA 1
ATOM 1522 C C . GLY A 1 191 ? 23.962 5.772 -41.959 1.00 93.12 191 GLY A C 1
ATOM 1523 O O . GLY A 1 191 ? 24.782 5.543 -42.845 1.00 93.12 191 GLY A O 1
ATOM 1524 N N . VAL A 1 192 ? 24.238 5.621 -40.660 1.00 95.75 192 VAL A N 1
ATOM 1525 C CA . VAL A 1 192 ? 25.509 5.078 -40.153 1.00 95.75 192 VAL A CA 1
ATOM 1526 C C . VAL A 1 192 ? 25.541 3.570 -40.403 1.00 95.75 192 VAL A C 1
ATOM 1528 O O . VAL A 1 192 ? 24.727 2.832 -39.845 1.00 95.75 192 VAL A O 1
ATOM 1531 N N . THR A 1 193 ? 26.438 3.097 -41.268 1.00 95.19 193 THR A N 1
ATOM 1532 C CA . THR A 1 193 ? 26.503 1.692 -41.699 1.00 95.19 193 THR A CA 1
ATOM 1533 C C . THR A 1 193 ? 27.438 0.859 -40.809 1.00 95.19 193 THR A C 1
ATOM 1535 O O . THR A 1 193 ? 28.518 1.324 -40.440 1.00 95.19 193 THR A O 1
ATOM 1538 N N . PRO A 1 194 ? 27.095 -0.411 -40.499 1.00 96.00 194 PRO A N 1
ATOM 1539 C CA . PRO A 1 194 ? 27.929 -1.248 -39.634 1.00 96.00 194 PRO A CA 1
ATOM 1540 C C . PRO A 1 194 ? 29.349 -1.523 -40.133 1.00 96.00 194 PRO A C 1
ATOM 1542 O O . PRO A 1 194 ? 30.268 -1.626 -39.327 1.00 96.00 194 PRO A O 1
ATOM 1545 N N . GLN A 1 195 ? 29.541 -1.642 -41.449 1.00 94.19 195 GLN A N 1
ATOM 1546 C CA . GLN A 1 195 ? 30.853 -1.952 -42.020 1.00 94.19 195 GLN A CA 1
ATOM 1547 C C . GLN A 1 195 ? 31.800 -0.740 -42.038 1.00 94.19 195 GLN A C 1
ATOM 1549 O O . GLN A 1 195 ? 33.010 -0.928 -41.915 1.00 94.19 195 GLN A O 1
ATOM 1554 N N . ASP A 1 196 ? 31.268 0.479 -42.170 1.00 93.69 196 ASP A N 1
ATOM 1555 C CA . ASP A 1 196 ? 32.073 1.686 -42.414 1.00 93.69 196 ASP A CA 1
ATOM 1556 C C . ASP A 1 196 ? 32.307 2.524 -41.147 1.00 93.69 196 ASP A C 1
ATOM 1558 O O . ASP A 1 196 ? 33.083 3.478 -41.170 1.00 93.69 196 ASP A O 1
ATOM 1562 N N . SER A 1 197 ? 31.652 2.185 -40.033 1.00 95.62 197 SER A N 1
ATOM 1563 C CA . SER A 1 197 ? 31.697 2.957 -38.781 1.00 95.62 197 SER A CA 1
ATOM 1564 C C . SER A 1 197 ? 32.157 2.101 -37.590 1.00 95.62 197 SER A C 1
ATOM 1566 O O . SER A 1 197 ? 31.357 1.790 -36.704 1.00 95.62 197 SER A O 1
ATOM 1568 N N . PRO A 1 198 ? 33.443 1.691 -37.546 1.00 94.44 198 PRO A N 1
ATOM 1569 C CA . PRO A 1 198 ? 33.985 0.793 -36.517 1.00 94.44 198 PRO A CA 1
ATOM 1570 C C . PRO A 1 198 ? 34.048 1.412 -35.110 1.00 94.44 198 PRO A C 1
ATOM 1572 O O . PRO A 1 198 ? 34.241 0.712 -34.120 1.00 94.44 198 PRO A O 1
ATOM 1575 N N . ASP A 1 199 ? 33.908 2.731 -35.004 1.00 95.81 199 ASP A N 1
ATOM 1576 C CA . ASP A 1 199 ? 33.831 3.471 -33.746 1.00 95.81 199 ASP A CA 1
ATOM 1577 C C . ASP A 1 199 ? 32.429 3.442 -33.108 1.00 95.81 199 ASP A C 1
ATOM 1579 O O . ASP A 1 199 ? 32.283 3.829 -31.940 1.00 95.81 199 ASP A O 1
ATOM 1583 N N . ILE A 1 200 ? 31.427 2.981 -33.868 1.00 96.12 200 ILE A N 1
ATOM 1584 C CA . ILE A 1 200 ? 30.019 2.840 -33.474 1.00 96.12 200 ILE A CA 1
ATOM 1585 C C . ILE A 1 200 ? 29.583 1.372 -33.513 1.00 96.12 200 ILE A C 1
ATOM 1587 O O . ILE A 1 200 ? 28.842 0.941 -32.634 1.00 96.12 200 ILE A O 1
ATOM 1591 N N . TRP A 1 201 ? 30.062 0.588 -34.479 1.00 96.75 201 TRP A N 1
ATOM 1592 C CA . TRP A 1 201 ? 29.684 -0.808 -34.681 1.00 96.75 201 TRP A CA 1
ATOM 1593 C C . TRP A 1 201 ? 30.862 -1.755 -34.477 1.00 96.75 201 TRP A C 1
ATOM 1595 O O . TRP A 1 201 ? 31.951 -1.560 -35.009 1.00 96.75 201 TRP A O 1
ATOM 1605 N N . GLN A 1 202 ? 30.613 -2.844 -33.755 1.00 96.44 202 GLN A N 1
ATOM 1606 C CA . GLN A 1 202 ? 31.564 -3.928 -33.556 1.00 96.44 202 GLN A CA 1
ATOM 1607 C C . GLN A 1 202 ? 31.027 -5.217 -34.181 1.00 96.44 202 GLN A C 1
ATOM 1609 O O . GLN A 1 202 ? 29.867 -5.586 -33.991 1.00 96.44 202 GLN A O 1
ATOM 1614 N N . LEU A 1 203 ? 31.876 -5.928 -34.925 1.00 96.31 203 LEU A N 1
ATOM 1615 C CA . LEU A 1 203 ? 31.526 -7.230 -35.490 1.00 96.31 203 LEU A CA 1
ATOM 1616 C C . LEU A 1 203 ? 31.310 -8.246 -34.358 1.00 96.31 203 LEU A C 1
ATOM 1618 O O . LEU A 1 203 ? 32.223 -8.501 -33.575 1.00 96.31 203 LEU A O 1
ATOM 1622 N N . MET A 1 204 ? 30.117 -8.837 -34.294 1.00 94.38 204 MET A N 1
ATOM 1623 C CA . MET A 1 204 ? 29.749 -9.837 -33.286 1.00 94.38 204 MET A CA 1
ATOM 1624 C C . MET A 1 204 ? 29.873 -11.257 -33.843 1.00 94.38 204 MET A C 1
ATOM 1626 O O . MET A 1 204 ? 30.451 -12.132 -33.203 1.00 94.38 204 MET A O 1
ATOM 1630 N N . VAL A 1 205 ? 29.360 -11.482 -35.056 1.00 94.50 205 VAL A N 1
ATOM 1631 C CA . VAL A 1 205 ? 29.460 -12.768 -35.757 1.00 94.50 205 VAL A CA 1
ATOM 1632 C C . VAL A 1 205 ? 29.803 -12.507 -37.213 1.00 94.50 205 VAL A C 1
ATOM 1634 O O . VAL A 1 205 ? 29.082 -11.801 -37.917 1.00 94.50 205 VAL A O 1
ATOM 1637 N N . LYS A 1 206 ? 30.899 -13.103 -37.682 1.00 93.94 206 LYS A N 1
ATOM 1638 C CA . LYS A 1 206 ? 31.287 -13.047 -39.091 1.00 93.94 206 LYS A CA 1
ATOM 1639 C C . LYS A 1 206 ? 30.430 -14.012 -39.907 1.00 93.94 206 LYS A C 1
ATOM 1641 O O . LYS A 1 206 ? 30.224 -15.152 -39.497 1.00 93.94 206 LYS A O 1
ATOM 1646 N N . LYS A 1 207 ? 29.982 -13.570 -41.081 1.00 92.38 207 LYS A N 1
ATOM 1647 C CA . LYS A 1 207 ? 29.257 -14.421 -42.027 1.00 92.38 207 LYS A CA 1
ATOM 1648 C C . LYS A 1 207 ? 30.035 -15.692 -42.388 1.00 92.38 207 LYS A C 1
ATOM 1650 O O . LYS A 1 207 ? 31.252 -15.646 -42.584 1.00 92.38 207 LYS A O 1
ATOM 1655 N N . GLY A 1 208 ? 29.314 -16.805 -42.518 1.00 90.50 208 GLY A N 1
ATOM 1656 C CA . GLY A 1 208 ? 29.828 -18.022 -43.154 1.00 90.50 208 GLY A CA 1
ATOM 1657 C C . GLY A 1 208 ? 29.959 -17.860 -44.673 1.00 90.50 208 GLY A C 1
ATOM 1658 O O . GLY A 1 208 ? 29.568 -16.829 -45.221 1.00 90.50 208 GLY A O 1
ATOM 1659 N N . HIS A 1 209 ? 30.478 -18.886 -45.355 1.00 87.06 209 HIS A N 1
ATOM 1660 C CA . HIS A 1 209 ? 30.693 -18.880 -46.813 1.00 87.06 209 HIS A CA 1
ATOM 1661 C C . HIS A 1 209 ? 29.444 -18.433 -47.600 1.00 87.06 209 HIS A C 1
ATOM 1663 O O . HIS A 1 209 ? 29.548 -17.572 -48.468 1.00 87.06 209 HIS A O 1
ATOM 1669 N N . ASP A 1 210 ? 28.262 -18.923 -47.211 1.00 86.38 210 ASP A N 1
ATOM 1670 C CA . ASP A 1 210 ? 26.981 -18.615 -47.866 1.00 86.38 210 ASP A CA 1
ATOM 1671 C C . ASP A 1 210 ? 26.131 -17.578 -47.101 1.00 86.38 210 ASP A C 1
ATOM 1673 O O . ASP A 1 210 ? 24.929 -17.438 -47.336 1.00 86.38 210 ASP A O 1
ATOM 1677 N N . GLY A 1 211 ? 26.730 -16.860 -46.144 1.00 83.25 211 GLY A N 1
ATOM 1678 C CA . GLY A 1 211 ? 26.016 -15.910 -45.293 1.00 83.25 211 GLY A CA 1
ATOM 1679 C C . GLY A 1 211 ? 25.528 -14.683 -46.068 1.00 83.25 211 GLY A C 1
ATOM 1680 O O . GLY A 1 211 ? 26.321 -13.944 -46.657 1.00 83.25 211 GLY A O 1
ATOM 1681 N N . LYS A 1 212 ? 24.216 -14.440 -46.022 1.00 85.75 212 LYS A N 1
ATOM 1682 C CA . LYS A 1 212 ? 23.524 -13.288 -46.615 1.00 85.75 212 LYS A CA 1
ATOM 1683 C C . LYS A 1 212 ? 22.443 -12.784 -45.663 1.00 85.75 212 LYS A C 1
ATOM 1685 O O . LYS A 1 212 ? 21.978 -13.540 -44.811 1.00 85.75 212 LYS A O 1
ATOM 1690 N N . ASP A 1 213 ? 22.054 -11.523 -45.808 1.00 85.81 213 ASP A N 1
ATOM 1691 C CA . ASP A 1 213 ? 20.962 -10.965 -45.009 1.00 85.81 213 ASP A CA 1
ATOM 1692 C C . ASP A 1 213 ? 19.637 -11.663 -45.350 1.00 85.81 213 ASP A C 1
ATOM 1694 O O . ASP A 1 213 ? 19.420 -12.111 -46.484 1.00 85.81 213 ASP A O 1
ATOM 1698 N N . ALA A 1 214 ? 18.751 -11.770 -44.358 1.00 79.38 214 ALA A N 1
ATOM 1699 C CA . ALA A 1 214 ? 17.422 -12.323 -44.565 1.00 79.38 214 ALA A CA 1
ATOM 1700 C C . ALA A 1 214 ? 16.661 -11.476 -45.598 1.00 79.38 214 ALA A C 1
ATOM 1702 O O . ALA A 1 214 ? 16.605 -10.249 -45.501 1.00 79.38 214 ALA A O 1
ATOM 1703 N N . THR A 1 215 ? 16.081 -12.139 -46.595 1.00 74.88 215 THR A N 1
ATOM 1704 C CA . THR A 1 215 ? 15.167 -11.508 -47.552 1.00 74.88 215 THR A CA 1
ATOM 1705 C C . THR A 1 215 ? 13.791 -11.456 -46.898 1.00 74.88 215 THR A C 1
ATOM 1707 O O . THR A 1 215 ? 13.325 -12.473 -46.386 1.00 74.88 215 THR A O 1
ATOM 1710 N N . ARG A 1 216 ? 13.203 -10.259 -46.830 1.00 55.38 216 ARG A N 1
ATOM 1711 C CA . ARG A 1 216 ? 11.850 -10.054 -46.303 1.00 55.38 216 ARG A CA 1
ATOM 1712 C C . ARG A 1 216 ? 10.804 -10.610 -47.261 1.00 55.38 216 ARG A C 1
ATOM 1714 O O . ARG A 1 216 ? 11.023 -10.471 -48.485 1.00 55.38 216 ARG A O 1
#

pLDDT: mean 89.69, std 8.8, range [55.38, 98.38]

Sequence (216 aa):
MLDQDWTMQQRLKGEISDIQELLGKQRDLRFKVELGEELKQPAPAAPEQHRPWKIDEKLSQSAAPNYPTVSRKSLADDDSTYLDAHKAFKAYWTARWADHFRKGGLPADLKIDLEFASAVEGTIEANHYWAMARCMAIEARLDHLENQTAELEKSGVRYGGVYQRANTYNRGSVVTHLGSAWVAIKDADVGVTPQDSPDIWQLMVKKGHDGKDATR

Foldseek 3Di:
DVVVVVVVVVVVVVVVVVVVVVVVVVVVVVVCVVVVNDDPDDPPPDPDDFDADDAPPCLLPDDQQDQDPDDPPDPPCPVVNRVVSVVSNVNSVVRNVSVVCVVVVHGPPDDDDVVVVCVVVVVVVVVVVVVVVVVVVVVVVVVVVVVVVVVCVVPPAAEPAADDLQDKDAANYWHDDQLFIKGFNHTGDRRRDQVPCCVGIDTDGDHDPPGGGDDD